Protein AF-0000000069184183 (afdb_homodimer)

pLDDT: mean 81.5, std 16.01, range [33.88, 97.31]

Radius of gyration: 34.58 Å; Cα contacts (8 Å, |Δi|>4): 283; chains: 2; bounding box: 62×153×88 Å

Solvent-accessible surface area (backbone atoms only — not comparable to full-atom values): 20459 Å² total; per-residue (Å²): 124,69,75,64,57,55,56,53,53,59,54,59,62,68,61,54,76,73,73,76,76,65,82,70,74,73,77,69,53,72,67,56,51,50,48,52,48,50,31,50,52,47,27,61,75,49,54,76,40,22,61,55,50,53,51,20,58,73,71,69,47,57,48,19,53,50,51,52,47,52,52,51,50,43,43,53,32,21,53,71,64,41,58,49,65,58,41,43,41,49,66,66,40,48,49,54,38,53,50,46,51,50,24,58,72,66,67,36,60,72,56,41,48,41,50,42,32,34,51,44,52,51,51,54,52,52,63,43,45,61,53,42,54,70,73,37,58,84,52,44,50,55,44,52,36,49,50,51,51,50,52,49,44,22,69,34,88,87,64,39,35,19,49,57,53,37,52,53,48,52,50,52,36,47,74,71,54,52,68,46,68,50,76,74,73,83,117,125,69,73,62,56,54,56,54,53,57,54,58,62,67,60,55,75,73,73,75,76,64,83,70,74,74,78,67,52,72,64,56,50,51,49,52,48,48,30,49,52,46,26,61,74,49,55,74,40,24,62,54,51,52,52,20,58,73,71,70,48,56,48,18,53,49,52,53,47,52,52,51,51,43,42,54,32,23,53,72,64,41,58,50,64,58,42,43,41,50,66,65,40,48,49,54,39,53,52,46,50,50,24,57,73,66,68,36,60,70,55,41,46,41,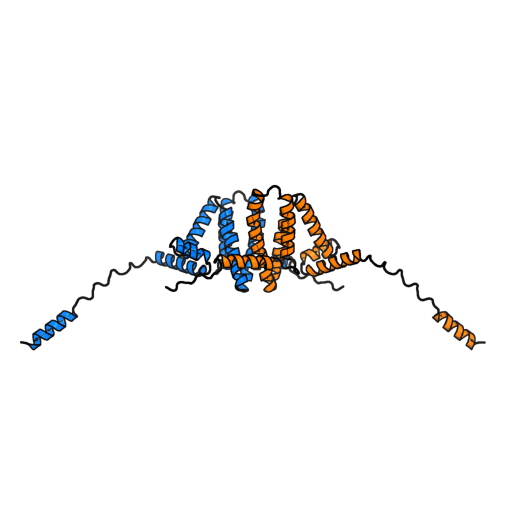50,43,32,33,52,43,52,50,50,53,51,52,63,43,44,61,54,42,54,70,72,37,56,84,52,44,49,57,44,51,37,49,50,50,50,50,52,50,44,20,68,33,88,88,65,39,36,19,48,58,55,39,51,54,49,52,51,52,37,47,74,72,55,54,67,46,68,53,77,74,74,84,118

Foldseek 3Di:
DPPVVVVVVVVVVVPPPDPPPPDDPPPPDPVVVVVVVQLVVQLVQCVPPVVLVVVCVVVVHRSSVVVVVVLVVLLVCLLVPHCLVVSCCVQVPVVLVVVCVVCVVVVPPVLVVLSVLLVVVSVVVVVCVVVCCVPPVPCSSVPSSVVSVVSCQCNRPVNVCSVVVSVVVVVVCVVVVNPPPDPPPPD/DPPVVVVVVVVVVVPPPDPPPPPDPPPPDPVVVVVVVQLVVQLVQCVPPVVLVVVCVVVVHRSSVVVVVVLVVLLVCLLVPHCLVVSCCVQVPDVLVVVCVVCVVVVPPVLVVLSVLLVVVSVVVVVCVVVCCVPPVPCSSVPSSVVSVVSCQCNRPVNVVSVVVSVVVVVVCVVVVNPPPDPPPPD

Sequence (374 aa):
MSEEKVQEIDQSIENKPAPPSGPKRPEKEPQLENLDEIFKRISDDFSDVAPLQHIAQKFNVNPGQLVLGIIFVAFTLTIFGAGNLLVKILIGILYPAYMSVQCVKQKDDAKSKMWLSYWVIYLLMFLLDRVMWFAFHDLLQLYFPIKNMTLIWMYYPKTRGAIIIFDKLVLQLNQLGLLEKPKQKHEMSEEKVQEIDQSIENKPAPPSGPKRPEKEPQLENLDEIFKRISDDFSDVAPLQHIAQKFNVNPGQLVLGIIFVAFTLTIFGAGNLLVKILIGILYPAYMSVQCVKQKDDAKSKMWLSYWVIYLLMFLLDRVMWFAFHDLLQLYFPIKNMTLIWMYYPKTRGAIIIFDKLVLQLNQLGLLEKPKQKHE

Organism: Paramecium tetraurelia (NCBI:txid5888)

Structure (mmCIF, N/CA/C/O backbone):
data_AF-0000000069184183-model_v1
#
loop_
_entity.id
_entity.type
_entity.pdbx_description
1 polymer 'Chromosome undetermined scaffold_79, whole genome shotgun sequence'
#
loop_
_atom_site.group_PDB
_atom_site.id
_atom_site.type_symbol
_atom_site.label_atom_id
_atom_site.label_alt_id
_atom_site.label_comp_id
_atom_site.label_asym_id
_atom_site.label_entity_id
_atom_site.label_seq_id
_atom_site.pdbx_PDB_ins_code
_atom_site.Cartn_x
_atom_site.Cartn_y
_atom_site.Cartn_z
_atom_site.occupancy
_atom_site.B_iso_or_equiv
_atom_site.auth_seq_id
_atom_site.auth_comp_id
_atom_site.auth_asym_id
_atom_site.auth_atom_id
_atom_site.pdbx_PDB_model_num
ATOM 1 N N . MET A 1 1 ? -36.594 -82.312 -35.875 1 42.97 1 MET A N 1
ATOM 2 C CA . MET A 1 1 ? -35.188 -81.875 -36 1 42.97 1 MET A CA 1
ATOM 3 C C . MET A 1 1 ? -35.062 -80.375 -35.969 1 42.97 1 MET A C 1
ATOM 5 O O . MET A 1 1 ? -34 -79.812 -35.625 1 42.97 1 MET A O 1
ATOM 9 N N . SER A 1 2 ? -36.219 -79.688 -36.312 1 49.5 2 SER A N 1
ATOM 10 C CA . SER A 1 2 ? -36.188 -78.25 -36.75 1 49.5 2 SER A CA 1
ATOM 11 C C . SER A 1 2 ? -36.156 -77.312 -35.562 1 49.5 2 SER A C 1
ATOM 13 O O . SER A 1 2 ? -35.438 -76.312 -35.594 1 49.5 2 SER A O 1
ATOM 15 N N . GLU A 1 3 ? -36.969 -77.562 -34.531 1 58.78 3 GLU A N 1
ATOM 16 C CA . GLU A 1 3 ? -37.094 -76.625 -33.438 1 58.78 3 GLU A CA 1
ATOM 17 C C . GLU A 1 3 ? -35.812 -76.562 -32.562 1 58.78 3 GLU A C 1
ATOM 19 O O . GLU A 1 3 ? -35.531 -75.562 -31.922 1 58.78 3 GLU A O 1
ATOM 24 N N . GLU A 1 4 ? -35.031 -77.688 -32.5 1 57.25 4 GLU A N 1
ATOM 25 C CA . GLU A 1 4 ? -33.844 -77.75 -31.641 1 57.25 4 GLU A CA 1
ATOM 26 C C . GLU A 1 4 ? -32.719 -76.875 -32.219 1 57.25 4 GLU A C 1
ATOM 28 O O . GLU A 1 4 ? -31.953 -76.312 -31.453 1 57.25 4 GLU A O 1
ATOM 33 N N . LYS A 1 5 ? -32.594 -76.75 -33.562 1 60 5 LYS A N 1
ATOM 34 C CA . LYS A 1 5 ? -31.516 -76 -34.125 1 60 5 LYS A CA 1
ATOM 35 C C . LYS A 1 5 ? -31.703 -74.5 -33.906 1 60 5 LYS A C 1
ATOM 37 O O . LYS A 1 5 ? -30.719 -73.75 -33.812 1 60 5 LYS A O 1
ATOM 42 N N . VAL A 1 6 ? -32.969 -74.062 -33.812 1 62.66 6 VAL A N 1
ATOM 43 C CA . VAL A 1 6 ? -33.219 -72.625 -33.656 1 62.66 6 VAL A CA 1
ATOM 44 C C . VAL A 1 6 ? -32.812 -72.188 -32.25 1 62.66 6 VAL A C 1
ATOM 46 O O . VAL A 1 6 ? -32.25 -71.125 -32.062 1 62.66 6 VAL A O 1
ATOM 49 N N . GLN A 1 7 ? -33.062 -73.062 -31.219 1 57.69 7 GLN A N 1
ATOM 50 C CA . GLN A 1 7 ? -32.719 -72.688 -29.859 1 57.69 7 GLN A CA 1
ATOM 51 C C . GLN A 1 7 ? -31.203 -72.625 -29.672 1 57.69 7 GLN A C 1
ATOM 53 O O . GLN A 1 7 ? -30.688 -71.812 -28.891 1 57.69 7 GLN A O 1
ATOM 58 N N . GLU A 1 8 ? -30.422 -73.5 -30.422 1 55.78 8 GLU A N 1
ATOM 59 C CA . GLU A 1 8 ? -28.969 -73.5 -30.297 1 55.78 8 GLU A CA 1
ATOM 60 C C . GLU A 1 8 ? -28.359 -72.188 -30.859 1 55.78 8 GLU A C 1
ATOM 62 O O . GLU A 1 8 ? -27.391 -71.688 -30.312 1 55.78 8 GLU A O 1
ATOM 67 N N . ILE A 1 9 ? -28.969 -71.625 -31.938 1 57 9 ILE A N 1
ATOM 68 C CA . ILE A 1 9 ? -28.453 -70.438 -32.531 1 57 9 ILE A CA 1
ATOM 69 C C . ILE A 1 9 ? -28.672 -69.25 -31.562 1 57 9 ILE A C 1
ATOM 71 O O . ILE A 1 9 ? -27.797 -68.438 -31.375 1 57 9 ILE A O 1
ATOM 75 N N . ASP A 1 10 ? -29.891 -69.188 -30.922 1 54.69 10 ASP A N 1
ATOM 76 C CA . ASP A 1 10 ? -30.172 -68.062 -30.016 1 54.69 10 ASP A CA 1
ATOM 77 C C . ASP A 1 10 ? -29.234 -68.125 -28.812 1 54.69 10 ASP A C 1
ATOM 79 O O . ASP A 1 10 ? -28.766 -67.062 -28.359 1 54.69 10 ASP A O 1
ATOM 83 N N . GLN A 1 11 ? -28.859 -69.375 -28.328 1 53.59 11 GLN A N 1
ATOM 84 C CA . GLN A 1 11 ? -27.969 -69.438 -27.172 1 53.59 11 GLN A CA 1
ATOM 85 C C . GLN A 1 11 ? -26.547 -69.062 -27.547 1 53.59 11 GLN A C 1
ATOM 87 O O . GLN A 1 11 ? -25.781 -68.562 -26.719 1 53.59 11 GLN A O 1
ATOM 92 N N . SER A 1 12 ? -26.062 -69.375 -28.781 1 52.53 12 SER A N 1
ATOM 93 C CA . SER A 1 12 ? -24.703 -69 -29.172 1 52.53 12 SER A CA 1
ATOM 94 C C . SER A 1 12 ? -24.516 -67.5 -29.266 1 52.53 12 SER A C 1
ATOM 96 O O . SER A 1 12 ? -23.406 -67 -29.109 1 52.53 12 SER A O 1
ATOM 98 N N . ILE A 1 13 ? -25.641 -66.75 -29.688 1 52.84 13 ILE A N 1
ATOM 99 C CA . ILE A 1 13 ? -25.531 -65.312 -29.781 1 52.84 13 ILE A CA 1
ATOM 100 C C . ILE A 1 13 ? -25.406 -64.688 -28.391 1 52.84 13 ILE A C 1
ATOM 102 O O . ILE A 1 13 ? -24.766 -63.688 -28.219 1 52.84 13 ILE A O 1
ATOM 106 N N . GLU A 1 14 ? -26.094 -65.312 -27.453 1 49.69 14 GLU A N 1
ATOM 107 C CA . GLU A 1 14 ? -26.094 -64.688 -26.125 1 49.69 14 GLU A CA 1
ATOM 108 C C . GLU A 1 14 ? -24.734 -64.812 -25.469 1 49.69 14 GLU A C 1
ATOM 110 O O . GLU A 1 14 ? -24.406 -64.062 -24.562 1 49.69 14 GLU A O 1
ATOM 115 N N . ASN A 1 15 ? -24.016 -65.938 -25.812 1 47.03 15 ASN A N 1
ATOM 116 C CA . ASN A 1 15 ? -22.734 -66 -25.094 1 47.03 15 ASN A CA 1
ATOM 117 C C . ASN A 1 15 ? -21.656 -65.188 -25.781 1 47.03 15 ASN A C 1
ATOM 119 O O . ASN A 1 15 ? -20.688 -65.75 -26.312 1 47.03 15 ASN A O 1
ATOM 123 N N . LYS A 1 16 ? -21.953 -64.25 -26.625 1 49.22 16 LYS A N 1
ATOM 124 C CA . LYS A 1 16 ? -20.812 -63.406 -27.016 1 49.22 16 LYS A CA 1
ATOM 125 C C . LYS A 1 16 ? -20.062 -62.875 -25.797 1 49.22 16 LYS A C 1
ATOM 127 O O . LYS A 1 16 ? -20.656 -62.344 -24.875 1 49.22 16 LYS A O 1
ATOM 132 N N . PRO A 1 17 ? -18.812 -63.438 -25.547 1 47.19 17 PRO A N 1
ATOM 133 C CA . PRO A 1 17 ? -18.062 -62.906 -24.406 1 47.19 17 PRO A CA 1
ATOM 134 C C . PRO A 1 17 ? -18.062 -61.375 -24.375 1 47.19 17 PRO A C 1
ATOM 136 O O . PRO A 1 17 ? -18.172 -60.719 -25.422 1 47.19 17 PRO A O 1
ATOM 139 N N . ALA A 1 18 ? -18.578 -60.719 -23.266 1 51.69 18 ALA A N 1
ATOM 140 C CA . ALA A 1 18 ? -18.516 -59.281 -23.031 1 51.69 18 ALA A CA 1
ATOM 141 C C . ALA A 1 18 ? -17.172 -58.688 -23.5 1 51.69 18 ALA A C 1
ATOM 143 O O . ALA A 1 18 ? -16.156 -59.375 -23.469 1 51.69 18 ALA A O 1
ATOM 144 N N . PRO A 1 19 ? -17.125 -57.812 -24.547 1 48.91 19 PRO A N 1
ATOM 145 C CA . PRO A 1 19 ? -15.836 -57.219 -24.922 1 48.91 19 PRO A CA 1
ATOM 146 C C . PRO A 1 19 ? -14.906 -57.031 -23.734 1 48.91 19 PRO A C 1
ATOM 148 O O . PRO A 1 19 ? -15.367 -56.875 -22.594 1 48.91 19 PRO A O 1
ATOM 151 N N . PRO A 1 20 ? -13.648 -57.594 -23.766 1 43.47 20 PRO A N 1
ATOM 152 C CA . PRO A 1 20 ? -12.734 -57.344 -22.656 1 43.47 20 PRO A CA 1
ATOM 153 C C . PRO A 1 20 ? -12.836 -55.906 -22.094 1 43.47 20 PRO A C 1
ATOM 155 O O . PRO A 1 20 ? -13.188 -55 -22.828 1 43.47 20 PRO A O 1
ATOM 158 N N . SER A 1 21 ? -13.328 -55.75 -20.875 1 48.62 21 SER A N 1
ATOM 159 C CA . SER A 1 21 ? -13.289 -54.469 -20.188 1 48.62 21 SER A CA 1
ATOM 160 C C . SER A 1 21 ? -12.039 -53.688 -20.578 1 48.62 21 SER A C 1
ATOM 162 O O . SER A 1 21 ? -10.938 -54.219 -20.609 1 48.62 21 SER A O 1
ATOM 164 N N . GLY A 1 22 ? -12.047 -52.812 -21.578 1 46.69 22 GLY A N 1
ATOM 165 C CA . GLY A 1 22 ? -10.938 -51.938 -21.922 1 46.69 22 GLY A CA 1
ATOM 166 C C . GLY A 1 22 ? -9.961 -51.719 -20.781 1 46.69 22 GLY A C 1
ATOM 167 O O . GLY A 1 22 ? -10.234 -52.125 -19.641 1 46.69 22 GLY A O 1
ATOM 168 N N . PRO A 1 23 ? -8.664 -51.719 -21.047 1 47.91 23 PRO A N 1
ATOM 169 C CA . PRO A 1 23 ? -7.66 -51.562 -19.984 1 47.91 23 PRO A CA 1
ATOM 170 C C . PRO A 1 23 ? -8.117 -50.594 -18.875 1 47.91 23 PRO A C 1
ATOM 172 O O . PRO A 1 23 ? -8.664 -49.531 -19.172 1 47.91 23 PRO A O 1
ATOM 175 N N . LYS A 1 24 ? -8.477 -51 -17.719 1 48.47 24 LYS A N 1
ATOM 176 C CA . LYS A 1 24 ? -8.758 -50.188 -16.547 1 48.47 24 LYS A CA 1
ATOM 177 C C . LYS A 1 24 ? -7.801 -49 -16.453 1 48.47 24 LYS A C 1
ATOM 179 O O . LYS A 1 24 ? -6.602 -49.125 -16.703 1 48.47 24 LYS A O 1
ATOM 184 N N . ARG A 1 25 ? -8.234 -47.719 -16.703 1 53.22 25 ARG A N 1
ATOM 185 C CA . ARG A 1 25 ? -7.398 -46.562 -16.422 1 53.22 25 ARG A CA 1
ATOM 186 C C . ARG A 1 25 ? -6.434 -46.844 -15.273 1 53.22 25 ARG A C 1
ATOM 188 O O . ARG A 1 25 ? -6.824 -47.406 -14.25 1 53.22 25 ARG A O 1
ATOM 195 N N . PRO A 1 26 ? -5.148 -47.062 -15.523 1 50.31 26 PRO A N 1
ATOM 196 C CA . PRO A 1 26 ? -4.254 -47.312 -14.391 1 50.31 26 PRO A CA 1
ATOM 197 C C . PRO A 1 26 ? -4.648 -46.531 -13.133 1 50.31 26 PRO A C 1
ATOM 199 O O . PRO A 1 26 ? -5.043 -45.375 -13.219 1 50.31 26 PRO A O 1
ATOM 202 N N . GLU A 1 27 ? -5 -47.156 -12.094 1 53.44 27 GLU A N 1
ATOM 203 C CA . GLU A 1 27 ? -5.242 -46.594 -10.766 1 53.44 27 GLU A CA 1
ATOM 204 C C . GLU A 1 27 ? -4.191 -45.531 -10.406 1 53.44 27 GLU A C 1
ATOM 206 O O . GLU A 1 27 ? -2.996 -45.844 -10.359 1 53.44 27 GLU A O 1
ATOM 211 N N . LYS A 1 28 ? -4.379 -44.281 -10.898 1 60.09 28 LYS A N 1
ATOM 212 C CA . LYS A 1 28 ? -3.404 -43.25 -10.531 1 60.09 28 LYS A CA 1
ATOM 213 C C . LYS A 1 28 ? -2.883 -43.469 -9.117 1 60.09 28 LYS A C 1
ATOM 215 O O . LYS A 1 28 ? -3.658 -43.781 -8.203 1 60.09 28 LYS A O 1
ATOM 220 N N . GLU A 1 29 ? -1.683 -43.625 -8.938 1 65.56 29 GLU A N 1
ATOM 221 C CA . GLU A 1 29 ? -1.058 -43.75 -7.625 1 65.56 29 GLU A CA 1
ATOM 222 C C . GLU A 1 29 ? -1.597 -42.688 -6.66 1 65.56 29 GLU A C 1
ATOM 224 O O . GLU A 1 29 ? -1.969 -41.594 -7.078 1 65.56 29 GLU A O 1
ATOM 229 N N . PRO A 1 30 ? -1.94 -43.031 -5.488 1 64.69 30 PRO A N 1
ATOM 230 C CA . PRO A 1 30 ? -2.506 -42.125 -4.477 1 64.69 30 PRO A CA 1
ATOM 231 C C . PRO A 1 30 ? -1.786 -40.781 -4.414 1 64.69 30 PRO A C 1
ATOM 233 O O . PRO A 1 30 ? -2.42 -39.75 -4.172 1 64.69 30 PRO A O 1
ATOM 236 N N . GLN A 1 31 ? -0.489 -40.781 -4.648 1 63.91 31 GLN A N 1
ATOM 237 C CA . GLN A 1 31 ? 0.273 -39.531 -4.609 1 63.91 31 GLN A CA 1
ATOM 238 C C . GLN A 1 31 ? -0.141 -38.594 -5.742 1 63.91 31 GLN A C 1
ATOM 240 O O . GLN A 1 31 ? -0.278 -37.375 -5.539 1 63.91 31 GLN A O 1
ATOM 245 N N . LEU A 1 32 ? -0.246 -39.094 -6.922 1 67 32 LEU A N 1
ATOM 246 C CA . LEU A 1 32 ? -0.625 -38.312 -8.094 1 67 32 LEU A CA 1
ATOM 247 C C . LEU A 1 32 ? -2.031 -37.75 -7.938 1 67 32 LEU A C 1
ATOM 249 O O . LEU A 1 32 ? -2.299 -36.625 -8.352 1 67 32 LEU A O 1
ATOM 253 N N . GLU A 1 33 ? -2.783 -38.562 -7.305 1 71.31 33 GLU A N 1
ATOM 254 C CA . GLU A 1 33 ? -4.148 -38.125 -7.043 1 71.31 33 GLU A CA 1
ATOM 255 C C . GLU A 1 33 ? -4.172 -36.938 -6.094 1 71.31 33 GLU A C 1
ATOM 257 O O . GLU A 1 33 ? -4.953 -36 -6.285 1 71.31 33 GLU A O 1
ATOM 262 N N . ASN A 1 34 ? -3.221 -37.031 -5.195 1 78.56 34 ASN A N 1
ATOM 263 C CA . ASN A 1 34 ? -3.129 -35.938 -4.254 1 78.56 34 ASN A CA 1
ATOM 264 C C . ASN A 1 34 ? -2.635 -34.656 -4.938 1 78.56 34 ASN A C 1
ATOM 266 O O . ASN A 1 34 ? -3.131 -33.562 -4.656 1 78.56 34 ASN A O 1
ATOM 270 N N . LEU A 1 35 ? -1.752 -34.875 -5.945 1 83 35 LEU A N 1
ATOM 271 C CA . LEU A 1 35 ? -1.223 -33.719 -6.66 1 83 35 LEU A CA 1
ATOM 272 C C . LEU A 1 35 ? -2.299 -33.062 -7.527 1 83 35 LEU A C 1
ATOM 274 O O . LEU A 1 35 ? -2.402 -31.844 -7.59 1 83 35 LEU A O 1
ATOM 278 N N . ASP A 1 36 ? -3.02 -33.875 -8.172 1 85.88 36 ASP A N 1
ATOM 279 C CA . ASP A 1 36 ? -4.094 -33.375 -9.023 1 85.88 36 ASP A CA 1
ATOM 280 C C . ASP A 1 36 ? -5.141 -32.625 -8.203 1 85.88 36 ASP A C 1
ATOM 282 O O . ASP A 1 36 ? -5.691 -31.609 -8.664 1 85.88 36 ASP A O 1
ATOM 286 N N . GLU A 1 37 ? -5.34 -33.188 -7.078 1 88.75 37 GLU A N 1
ATOM 287 C CA . GLU A 1 37 ? -6.293 -32.531 -6.195 1 88.75 37 GLU A CA 1
ATOM 288 C C . GLU A 1 37 ? -5.777 -31.156 -5.754 1 88.75 37 GLU A C 1
ATOM 290 O O . GLU A 1 37 ? -6.547 -30.188 -5.676 1 88.75 37 GLU A O 1
ATOM 295 N N . ILE A 1 38 ? -4.508 -31.156 -5.496 1 87.5 38 ILE A N 1
ATOM 296 C CA . ILE A 1 38 ? -3.885 -29.906 -5.098 1 87.5 38 ILE A CA 1
ATOM 297 C C . ILE A 1 38 ? -3.979 -28.891 -6.242 1 87.5 38 ILE A C 1
ATOM 299 O O . ILE A 1 38 ? -4.367 -27.75 -6.031 1 87.5 38 ILE A O 1
ATOM 303 N N . PHE A 1 39 ? -3.742 -29.312 -7.441 1 89.81 39 PHE A N 1
ATOM 304 C CA . PHE A 1 39 ? -3.805 -28.438 -8.602 1 89.81 39 PHE A CA 1
ATOM 305 C C . PHE A 1 39 ? -5.223 -27.922 -8.82 1 89.81 39 PHE A C 1
ATOM 307 O O . PHE A 1 39 ? -5.418 -26.75 -9.148 1 89.81 39 PHE A O 1
ATOM 314 N N . LYS A 1 40 ? -6.102 -28.781 -8.594 1 89.31 40 LYS A N 1
ATOM 315 C CA . LYS A 1 40 ? -7.5 -28.406 -8.773 1 89.31 40 LYS A CA 1
ATOM 316 C C . LYS A 1 40 ? -7.926 -27.375 -7.727 1 89.31 40 LYS A C 1
ATOM 318 O O . LYS A 1 40 ? -8.602 -26.406 -8.047 1 89.31 40 LYS A O 1
ATOM 323 N N . ARG A 1 41 ? -7.527 -27.641 -6.555 1 88.25 41 ARG A N 1
ATOM 324 C CA . ARG A 1 41 ? -7.879 -26.719 -5.477 1 88.25 41 ARG A CA 1
ATOM 325 C C . ARG A 1 41 ?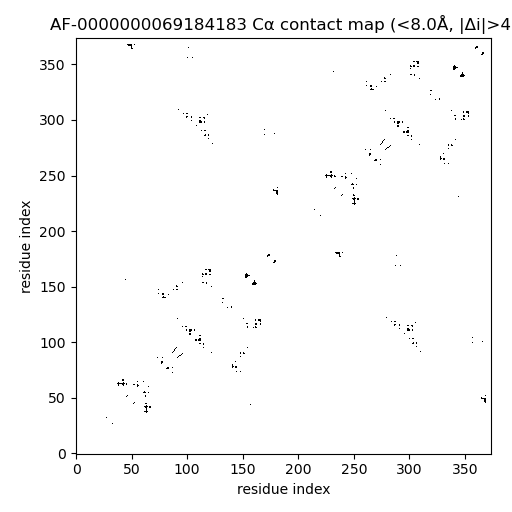 -7.301 -25.344 -5.727 1 88.25 41 ARG A C 1
ATOM 327 O O . ARG A 1 41 ? -7.992 -24.328 -5.57 1 88.25 41 ARG A O 1
ATOM 334 N N . ILE A 1 42 ? -6.102 -25.328 -6.113 1 88.62 42 ILE A N 1
ATOM 335 C CA . ILE A 1 42 ? -5.422 -24.062 -6.371 1 88.62 42 ILE A CA 1
ATOM 336 C C . ILE A 1 42 ? -6.059 -23.375 -7.574 1 88.62 42 ILE A C 1
ATOM 338 O O . ILE A 1 42 ? -6.262 -22.156 -7.562 1 88.62 42 ILE A O 1
ATOM 342 N N . SER A 1 43 ? -6.363 -24.141 -8.57 1 88.94 43 SER A N 1
ATOM 343 C CA . SER A 1 43 ? -7.02 -23.609 -9.758 1 88.94 43 SER A CA 1
ATOM 344 C C . SER A 1 43 ? -8.352 -22.953 -9.398 1 88.94 43 SER A C 1
ATOM 346 O O . SER A 1 43 ? -8.664 -21.859 -9.891 1 88.94 43 SER A O 1
ATOM 348 N N . ASP A 1 44 ? -9.055 -23.531 -8.523 1 88 44 ASP A N 1
ATOM 349 C CA . ASP A 1 44 ? -10.352 -23 -8.102 1 88 44 ASP A CA 1
ATOM 350 C C . ASP A 1 44 ? -10.18 -21.703 -7.316 1 88 44 ASP A C 1
ATOM 352 O O . ASP A 1 44 ? -10.984 -20.781 -7.453 1 88 44 ASP A O 1
ATOM 356 N N . ASP A 1 45 ? -9.164 -21.672 -6.535 1 85.94 45 ASP A N 1
ATOM 357 C CA . ASP A 1 45 ? -8.914 -20.5 -5.703 1 85.94 45 ASP A CA 1
ATOM 358 C C . ASP A 1 45 ? -8.547 -19.281 -6.559 1 85.94 45 ASP A C 1
ATOM 360 O O . ASP A 1 45 ? -8.82 -18.141 -6.18 1 85.94 45 ASP A O 1
ATOM 364 N N . PHE A 1 46 ? -8.008 -19.531 -7.707 1 86.75 46 PHE A N 1
ATOM 365 C CA . PHE A 1 46 ? -7.535 -18.438 -8.555 1 86.75 46 PHE A CA 1
ATOM 366 C C . PHE A 1 46 ? -8.375 -18.344 -9.82 1 86.75 46 PHE A C 1
ATOM 368 O O . PHE A 1 46 ? -7.93 -17.766 -10.82 1 86.75 46 PHE A O 1
ATOM 375 N N . SER A 1 47 ? -9.578 -18.859 -9.766 1 83.88 47 SER A N 1
ATOM 376 C CA . SER A 1 47 ? -10.445 -18.906 -10.938 1 83.88 47 SER A CA 1
ATOM 377 C C . SER A 1 47 ? -10.891 -17.5 -11.352 1 83.88 47 SER A C 1
ATOM 379 O O . SER A 1 47 ? -11.195 -17.266 -12.523 1 83.88 47 SER A O 1
ATOM 381 N N . ASP A 1 48 ? -10.758 -16.531 -10.43 1 82.5 48 ASP A N 1
ATOM 382 C CA . ASP A 1 48 ? -11.273 -15.203 -10.711 1 82.5 48 ASP A CA 1
ATOM 383 C C . ASP A 1 48 ? -10.18 -14.289 -11.266 1 82.5 48 ASP A C 1
ATOM 385 O O . ASP A 1 48 ? -10.43 -13.117 -11.547 1 82.5 48 ASP A O 1
ATOM 389 N N . VAL A 1 49 ? -9.055 -14.836 -11.492 1 89.06 49 VAL A N 1
ATOM 390 C CA . VAL A 1 49 ? -7.941 -14.047 -12.016 1 89.06 49 VAL A CA 1
ATOM 391 C C . VAL A 1 49 ? -7.863 -14.219 -13.531 1 89.06 49 VAL A C 1
ATOM 393 O O . VAL A 1 49 ? -7.223 -15.148 -14.031 1 89.06 49 VAL A O 1
ATOM 396 N N . ALA A 1 50 ? -8.398 -13.281 -14.289 1 89 50 ALA A N 1
ATOM 397 C CA . ALA A 1 50 ? -8.547 -13.367 -15.742 1 89 50 ALA A CA 1
ATOM 398 C C . ALA A 1 50 ? -7.191 -13.453 -16.438 1 89 50 ALA A C 1
ATOM 400 O O . ALA A 1 50 ? -6.969 -14.32 -17.281 1 89 50 ALA A O 1
ATOM 401 N N . PRO A 1 51 ? -6.27 -12.539 -16.047 1 89.94 51 PRO A N 1
ATOM 402 C CA . PRO A 1 51 ? -4.98 -12.625 -16.719 1 89.94 51 PRO A CA 1
ATOM 403 C C . PRO A 1 51 ? -4.289 -13.969 -16.516 1 89.94 51 PRO A C 1
ATOM 405 O O . PRO A 1 51 ? -3.607 -14.461 -17.422 1 89.94 51 PRO A O 1
ATOM 408 N N . LEU A 1 52 ? -4.457 -14.555 -15.438 1 90.5 52 LEU A N 1
ATOM 409 C CA . LEU A 1 52 ? -3.873 -15.859 -15.148 1 90.5 52 LEU A CA 1
ATOM 410 C C . LEU A 1 52 ? -4.492 -16.938 -16.031 1 90.5 52 LEU A C 1
ATOM 412 O O . LEU A 1 52 ? -3.785 -17.812 -16.531 1 90.5 52 LEU A O 1
ATOM 416 N N . GLN A 1 53 ? -5.793 -16.812 -16.203 1 90 53 GLN A N 1
ATOM 417 C CA . GLN A 1 53 ? -6.496 -17.781 -17.047 1 90 53 GLN A CA 1
ATOM 418 C C . GLN A 1 53 ? -6.066 -17.656 -18.5 1 90 53 GLN A C 1
ATOM 420 O O . GLN A 1 53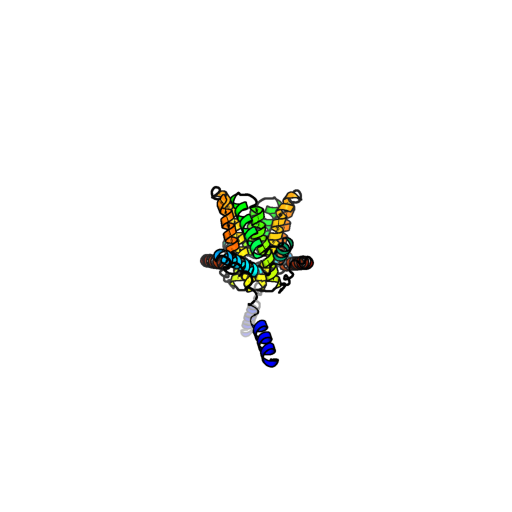 ? -5.883 -18.672 -19.188 1 90 53 GLN A O 1
ATOM 425 N N . HIS A 1 54 ? -5.832 -16.453 -18.891 1 89.75 54 HIS A N 1
ATOM 426 C CA . HIS A 1 54 ? -5.41 -16.203 -20.266 1 89.75 54 HIS A CA 1
ATOM 427 C C . HIS A 1 54 ? -4.016 -16.766 -20.516 1 89.75 54 HIS A C 1
ATOM 429 O O . HIS A 1 54 ? -3.777 -17.406 -21.547 1 89.75 54 HIS A O 1
ATOM 435 N N . ILE A 1 55 ? -3.152 -16.594 -19.609 1 91.56 55 ILE A N 1
ATOM 436 C CA . ILE A 1 55 ? -1.785 -17.094 -19.75 1 91.56 55 ILE A CA 1
ATOM 437 C C . ILE A 1 55 ? -1.779 -18.625 -19.719 1 91.56 55 ILE A C 1
ATOM 439 O O . ILE A 1 55 ? -1.085 -19.25 -20.516 1 91.56 55 ILE A O 1
ATOM 443 N N . ALA A 1 56 ? -2.564 -19.156 -18.797 1 92.56 56 ALA A N 1
ATOM 444 C CA . ALA A 1 56 ? -2.658 -20.609 -18.703 1 92.56 56 ALA A CA 1
ATOM 445 C C . ALA A 1 56 ? -3.174 -21.219 -20 1 92.56 56 ALA A C 1
ATOM 447 O O . ALA A 1 56 ? -2.68 -22.266 -20.438 1 92.56 56 ALA A O 1
ATOM 448 N N . GLN A 1 57 ? -4.113 -20.578 -20.578 1 89.62 57 GLN A N 1
ATOM 449 C CA . GLN A 1 57 ? -4.68 -21.031 -21.844 1 89.62 57 GLN A CA 1
ATOM 450 C C . GLN A 1 57 ? -3.66 -20.938 -22.969 1 89.62 57 GLN A C 1
ATOM 452 O O . GLN A 1 57 ? -3.574 -21.844 -23.812 1 89.62 57 GLN A O 1
ATOM 457 N N . LYS A 1 58 ? -2.953 -19.922 -22.969 1 91.38 58 LYS A N 1
ATOM 458 C CA . LYS A 1 58 ? -1.948 -19.719 -24.016 1 91.38 58 LYS A CA 1
ATOM 459 C C . LYS A 1 58 ? -0.871 -20.797 -23.953 1 91.38 58 LYS A C 1
ATOM 461 O O . LYS A 1 58 ? -0.408 -21.281 -24.984 1 91.38 58 LYS A O 1
ATOM 466 N N . PHE A 1 59 ? -0.456 -21.188 -22.766 1 92.31 59 PHE A N 1
ATOM 467 C CA . PHE A 1 59 ? 0.593 -22.188 -22.578 1 92.31 59 PHE A CA 1
ATOM 468 C C . PHE A 1 59 ? -0.001 -23.578 -22.484 1 92.31 59 PHE A C 1
ATOM 470 O O . PHE A 1 59 ? 0.733 -24.562 -22.375 1 92.31 59 PHE A O 1
ATOM 477 N N . ASN A 1 60 ? -1.258 -23.688 -22.5 1 92.06 60 ASN A N 1
ATOM 478 C CA . ASN A 1 60 ? -2.008 -24.938 -22.438 1 92.06 60 ASN A CA 1
ATOM 479 C C . ASN A 1 60 ? -1.702 -25.703 -21.172 1 92.06 60 ASN A C 1
ATOM 481 O O . ASN A 1 60 ? -1.399 -26.906 -21.219 1 92.06 60 ASN A O 1
ATOM 485 N N . VAL A 1 61 ? -1.719 -25.094 -20.078 1 92.25 61 VAL A N 1
ATOM 486 C CA . VAL A 1 61 ? -1.501 -25.703 -18.781 1 92.25 61 VAL A CA 1
ATOM 487 C C . VAL A 1 61 ? -2.648 -25.344 -17.844 1 92.25 61 VAL A C 1
ATOM 489 O O . VAL A 1 61 ? -3.377 -24.375 -18.078 1 92.25 61 VAL A O 1
ATOM 492 N N . ASN A 1 62 ? -2.809 -26.234 -16.797 1 91.94 62 ASN A N 1
ATOM 493 C CA . ASN A 1 62 ? -3.795 -25.922 -15.773 1 91.94 62 ASN A CA 1
ATOM 494 C C . ASN A 1 62 ? -3.379 -24.719 -14.938 1 91.94 62 ASN A C 1
ATOM 496 O O . ASN A 1 62 ? -2.207 -24.578 -14.578 1 91.94 62 ASN A O 1
ATOM 500 N N . PRO A 1 63 ? -4.344 -23.859 -14.664 1 91.62 63 PRO A N 1
ATOM 501 C CA . PRO A 1 63 ? -4.023 -22.672 -13.867 1 91.62 63 PRO A CA 1
ATOM 502 C C . PRO A 1 63 ? -3.359 -23.016 -12.539 1 91.62 63 PRO A C 1
ATOM 504 O O . PRO A 1 63 ? -2.479 -22.281 -12.07 1 91.62 63 PRO A O 1
ATOM 507 N N . GLY A 1 64 ? -3.832 -24.031 -11.93 1 93.06 64 GLY A N 1
ATOM 508 C CA . GLY A 1 64 ? -3.207 -24.453 -10.688 1 93.06 64 GLY A CA 1
ATOM 509 C C . GLY A 1 64 ? -1.735 -24.781 -10.844 1 93.06 64 GLY A C 1
ATOM 510 O O . GLY A 1 64 ? -0.92 -24.422 -9.992 1 93.06 64 GLY A O 1
ATOM 511 N N . GLN A 1 65 ? -1.401 -25.5 -11.891 1 92.81 65 GLN A N 1
ATOM 512 C CA . GLN A 1 65 ? -0.01 -25.828 -12.188 1 92.81 65 GLN A CA 1
ATOM 513 C C . GLN A 1 65 ? 0.805 -24.562 -12.453 1 92.81 65 GLN A C 1
ATOM 515 O O . GLN A 1 65 ? 1.956 -24.453 -12.031 1 92.81 65 GLN A O 1
ATOM 520 N N . LEU A 1 66 ? 0.194 -23.703 -13.156 1 93.38 66 LEU A N 1
ATOM 521 C CA . LEU A 1 66 ? 0.876 -22.453 -13.492 1 93.38 66 LEU A CA 1
ATOM 522 C C . LEU A 1 66 ? 1.205 -21.656 -12.234 1 93.38 66 LEU A C 1
ATOM 524 O O . LEU A 1 66 ? 2.328 -21.188 -12.07 1 93.38 66 LEU A O 1
ATOM 528 N N . VAL A 1 67 ? 0.272 -21.531 -11.391 1 93.06 67 VAL A N 1
ATOM 529 C CA . VAL A 1 67 ? 0.453 -20.797 -10.148 1 93.06 67 VAL A CA 1
ATOM 530 C C . VAL A 1 67 ? 1.574 -21.438 -9.328 1 93.06 67 VAL A C 1
ATOM 532 O O . VAL A 1 67 ? 2.471 -20.734 -8.852 1 93.06 67 VAL A O 1
ATOM 535 N N . LEU A 1 68 ? 1.528 -22.672 -9.172 1 92.75 68 LEU A N 1
ATOM 536 C CA . LEU A 1 68 ? 2.541 -23.375 -8.391 1 92.75 68 LEU A CA 1
ATOM 537 C C . LEU A 1 68 ? 3.914 -23.25 -9.047 1 92.75 68 LEU A C 1
ATOM 539 O O . LEU A 1 68 ? 4.926 -23.109 -8.352 1 92.75 68 LEU A O 1
ATOM 543 N N . GLY A 1 69 ? 3.904 -23.344 -10.305 1 92.5 69 GLY A N 1
ATOM 544 C CA . GLY A 1 69 ? 5.148 -23.125 -11.023 1 92.5 69 GLY A CA 1
ATOM 545 C C . GLY A 1 69 ? 5.734 -21.75 -10.797 1 92.5 69 GLY A C 1
ATOM 546 O O . GLY A 1 69 ? 6.934 -21.609 -10.555 1 92.5 69 GLY A O 1
ATOM 547 N N . ILE A 1 70 ? 4.934 -20.734 -10.914 1 92.81 70 ILE A N 1
ATOM 548 C CA . ILE A 1 70 ? 5.359 -19.359 -10.703 1 92.81 70 ILE A CA 1
ATOM 549 C C . ILE A 1 70 ? 5.918 -19.219 -9.289 1 92.81 70 ILE A C 1
ATOM 551 O O . ILE A 1 70 ? 6.969 -18.594 -9.094 1 92.81 70 ILE A O 1
ATOM 555 N N . ILE A 1 71 ? 5.246 -19.781 -8.312 1 93 71 ILE A N 1
ATOM 556 C CA . ILE A 1 71 ? 5.676 -19.703 -6.918 1 93 71 ILE A CA 1
ATOM 557 C C . ILE A 1 71 ? 7.035 -20.391 -6.766 1 93 71 ILE A C 1
ATOM 559 O O . ILE A 1 71 ? 7.934 -19.859 -6.109 1 93 71 ILE A O 1
ATOM 563 N N . PHE A 1 72 ? 7.117 -21.5 -7.383 1 93.31 72 PHE A N 1
ATOM 564 C CA . PHE A 1 72 ? 8.367 -22.25 -7.305 1 93.31 72 PHE A CA 1
ATOM 565 C C . PHE A 1 72 ? 9.516 -21.453 -7.91 1 93.31 72 PHE A C 1
ATOM 567 O O . PHE A 1 72 ? 10.594 -21.359 -7.316 1 93.31 72 PHE A O 1
ATOM 574 N N . VAL A 1 73 ? 9.32 -20.953 -9.031 1 93.56 73 VAL A N 1
ATOM 575 C CA . VAL A 1 73 ? 10.336 -20.156 -9.719 1 93.56 73 VAL A CA 1
ATOM 576 C C . VAL A 1 73 ? 10.68 -18.938 -8.875 1 93.56 73 VAL A C 1
ATOM 578 O O . VAL A 1 73 ? 11.852 -18.578 -8.727 1 93.56 73 VAL A O 1
ATOM 581 N N . ALA A 1 74 ? 9.672 -18.312 -8.359 1 92.94 74 ALA A N 1
ATOM 582 C CA . ALA A 1 74 ? 9.875 -17.141 -7.527 1 92.94 74 ALA A CA 1
ATOM 583 C C . ALA A 1 74 ? 10.75 -17.453 -6.32 1 92.94 74 ALA A C 1
ATOM 585 O O . ALA A 1 74 ? 11.688 -16.719 -6.016 1 92.94 74 ALA A O 1
ATOM 586 N N . PHE A 1 75 ? 10.492 -18.531 -5.684 1 91.69 75 PHE A N 1
ATOM 587 C CA . PHE A 1 75 ? 11.266 -18.938 -4.512 1 91.69 75 PHE A CA 1
ATOM 588 C C . PHE A 1 75 ? 12.711 -19.234 -4.895 1 91.69 75 PHE A C 1
ATOM 590 O O . PHE A 1 75 ? 13.633 -18.797 -4.203 1 91.69 75 PHE A O 1
ATOM 597 N N . THR A 1 76 ? 12.859 -19.891 -5.953 1 92.06 76 THR A N 1
ATOM 598 C CA . THR A 1 76 ? 14.195 -20.234 -6.41 1 92.06 76 THR A CA 1
ATOM 599 C C . THR A 1 76 ? 14.992 -18.984 -6.762 1 92.06 76 THR A C 1
ATOM 601 O O . THR A 1 76 ? 16.156 -18.844 -6.363 1 92.06 76 THR A O 1
ATOM 604 N N . LEU A 1 77 ? 14.398 -18.125 -7.465 1 91.69 77 LEU A N 1
ATOM 605 C CA . LEU A 1 77 ? 15.055 -16.891 -7.867 1 91.69 77 LEU A CA 1
ATOM 606 C C . LEU A 1 77 ? 15.492 -16.078 -6.648 1 91.69 77 LEU A C 1
ATOM 608 O O . LEU A 1 77 ? 16.594 -15.539 -6.621 1 91.69 77 LEU A O 1
ATOM 612 N N . THR A 1 78 ? 14.664 -16 -5.664 1 89 78 THR A N 1
ATOM 613 C CA . THR A 1 78 ? 14.945 -15.172 -4.5 1 89 78 THR A CA 1
ATOM 614 C C . THR A 1 78 ? 16.016 -15.82 -3.623 1 89 78 THR A C 1
ATOM 616 O O . THR A 1 78 ? 16.812 -15.125 -2.988 1 89 78 THR A O 1
ATOM 619 N N . ILE A 1 79 ? 16.062 -17.156 -3.578 1 87.06 79 ILE A N 1
ATOM 620 C CA . ILE A 1 79 ? 17.078 -17.875 -2.811 1 87.06 79 ILE A CA 1
ATOM 621 C C . ILE A 1 79 ? 18.469 -17.562 -3.375 1 87.06 79 ILE A C 1
ATOM 623 O O . ILE A 1 79 ? 19.422 -17.375 -2.623 1 87.06 79 ILE A O 1
ATOM 627 N N . PHE A 1 80 ? 18.516 -17.422 -4.633 1 86.75 80 PHE A N 1
ATOM 628 C CA . PHE A 1 80 ? 19.797 -17.156 -5.285 1 86.75 80 PHE A CA 1
ATOM 629 C C . PHE A 1 80 ? 20.047 -15.656 -5.371 1 86.75 80 PHE A C 1
ATOM 631 O O . PHE A 1 80 ? 21.094 -15.234 -5.867 1 86.75 80 PHE A O 1
ATOM 638 N N . GLY A 1 81 ? 19.172 -14.93 -4.895 1 78.88 81 GLY A N 1
ATOM 639 C CA . GLY A 1 81 ? 19.344 -13.484 -4.859 1 78.88 81 GLY A CA 1
ATOM 640 C C . GLY A 1 81 ? 19.109 -12.828 -6.203 1 78.88 81 GLY A C 1
ATOM 641 O O . GLY A 1 81 ? 19.375 -11.633 -6.371 1 78.88 81 GLY A O 1
ATOM 642 N N . ALA A 1 82 ? 18.609 -13.695 -7.102 1 83.12 82 ALA A N 1
ATOM 643 C CA . ALA A 1 82 ? 18.312 -13.164 -8.43 1 83.12 82 ALA A CA 1
ATOM 644 C C . ALA A 1 82 ? 16.828 -12.836 -8.57 1 83.12 82 ALA A C 1
ATOM 646 O O . ALA A 1 82 ? 15.977 -13.484 -7.961 1 83.12 82 ALA A O 1
ATOM 647 N N . GLY A 1 83 ? 16.484 -11.648 -9 1 87 83 GLY A N 1
ATOM 648 C CA . GLY A 1 83 ? 15.109 -11.359 -9.367 1 87 83 GLY A CA 1
ATOM 649 C C . GLY A 1 83 ? 14.266 -10.906 -8.203 1 87 83 GLY A C 1
ATOM 650 O O . GLY A 1 83 ? 13.039 -11.07 -8.211 1 87 83 GLY A O 1
ATOM 651 N N . ASN A 1 84 ? 14.82 -10.57 -7.039 1 84.5 84 ASN A N 1
ATOM 652 C CA . ASN A 1 84 ? 14.078 -10.156 -5.852 1 84.5 84 ASN A CA 1
ATOM 653 C C . ASN A 1 84 ? 13.07 -9.055 -6.168 1 84.5 84 ASN A C 1
ATOM 655 O O . ASN A 1 84 ? 11.93 -9.102 -5.719 1 84.5 84 ASN A O 1
ATOM 659 N N . LEU A 1 85 ? 13.531 -8.211 -6.945 1 85 85 LEU A N 1
ATOM 660 C CA . LEU A 1 85 ? 12.664 -7.098 -7.312 1 85 85 LEU A CA 1
ATOM 661 C C . LEU A 1 85 ? 11.477 -7.586 -8.141 1 85 85 LEU A C 1
ATOM 663 O O . LEU A 1 85 ? 10.336 -7.18 -7.902 1 85 85 LEU A O 1
ATOM 667 N N . LEU A 1 86 ? 11.82 -8.398 -9.062 1 89.19 86 LEU A N 1
ATOM 668 C CA . LEU A 1 86 ? 10.773 -8.93 -9.922 1 89.19 86 LEU A CA 1
ATOM 669 C C . LEU A 1 86 ? 9.734 -9.695 -9.109 1 89.19 86 LEU A C 1
ATOM 671 O O . LEU A 1 86 ? 8.531 -9.484 -9.281 1 89.19 86 LEU A O 1
ATOM 675 N N . VAL A 1 87 ? 10.18 -10.539 -8.25 1 92.44 87 VAL A N 1
ATOM 676 C CA . VAL A 1 87 ? 9.289 -11.344 -7.43 1 92.44 87 VAL A CA 1
ATOM 677 C C . VAL A 1 87 ? 8.469 -10.445 -6.512 1 92.44 87 VAL A C 1
ATOM 679 O O . VAL A 1 87 ? 7.258 -10.633 -6.359 1 92.44 87 VAL A O 1
ATOM 682 N N . LYS A 1 88 ? 9.078 -9.492 -5.93 1 90 88 LYS A N 1
ATOM 683 C CA . LYS A 1 88 ? 8.391 -8.531 -5.07 1 90 88 LYS A CA 1
ATOM 684 C C . LYS A 1 88 ? 7.285 -7.805 -5.828 1 90 88 LYS A C 1
ATOM 686 O O . LYS A 1 88 ? 6.188 -7.609 -5.301 1 90 88 LYS A O 1
ATOM 691 N N . ILE A 1 89 ? 7.551 -7.52 -7.004 1 91.5 89 ILE A N 1
ATOM 692 C CA . ILE A 1 89 ? 6.582 -6.785 -7.809 1 91.5 89 ILE A CA 1
ATOM 693 C C . ILE A 1 89 ? 5.406 -7.695 -8.164 1 91.5 89 ILE A C 1
ATOM 695 O O . ILE A 1 89 ? 4.246 -7.336 -7.949 1 91.5 89 ILE A O 1
ATOM 699 N N . LEU A 1 90 ? 5.691 -8.844 -8.562 1 92.62 90 LEU A N 1
ATOM 700 C CA . LEU A 1 90 ? 4.645 -9.742 -9.039 1 92.62 90 LEU A CA 1
ATOM 701 C C . LEU A 1 90 ? 3.805 -10.258 -7.879 1 92.62 90 LEU A C 1
ATOM 703 O O . LEU A 1 90 ? 2.576 -10.156 -7.898 1 92.62 90 LEU A O 1
ATOM 707 N N . ILE A 1 91 ? 4.453 -10.672 -6.836 1 93.69 91 ILE A N 1
ATOM 708 C CA . ILE A 1 91 ? 3.77 -11.352 -5.746 1 93.69 91 ILE A CA 1
ATOM 709 C C . ILE A 1 91 ? 3.324 -10.336 -4.695 1 93.69 91 ILE A C 1
ATOM 711 O O . ILE A 1 91 ? 2.24 -10.469 -4.121 1 93.69 91 ILE A O 1
ATOM 715 N N . GLY A 1 92 ? 4.133 -9.375 -4.523 1 94.25 92 GLY A N 1
ATOM 716 C CA . GLY A 1 92 ? 3.887 -8.445 -3.436 1 94.25 92 GLY A CA 1
ATOM 717 C C . GLY A 1 92 ? 3.039 -7.258 -3.85 1 94.25 92 GLY A C 1
ATOM 718 O O . GLY A 1 92 ? 2.336 -6.672 -3.023 1 94.25 92 GLY A O 1
ATOM 719 N N . ILE A 1 93 ? 3.047 -6.969 -5.113 1 95.12 93 ILE A N 1
ATOM 720 C CA . ILE A 1 93 ? 2.42 -5.707 -5.488 1 95.12 93 ILE A CA 1
ATOM 721 C C . ILE A 1 93 ? 1.365 -5.957 -6.566 1 95.12 93 ILE A C 1
ATOM 723 O O . ILE A 1 93 ? 0.183 -5.672 -6.363 1 95.12 93 ILE A O 1
ATOM 727 N N . LEU A 1 94 ? 1.695 -6.617 -7.602 1 93.75 94 LEU A N 1
ATOM 728 C CA . LEU A 1 94 ? 0.83 -6.699 -8.773 1 93.75 94 LEU A CA 1
ATOM 729 C C . LEU A 1 94 ? -0.405 -7.547 -8.477 1 93.75 94 LEU A C 1
ATOM 731 O O . LEU A 1 94 ? -1.53 -7.129 -8.758 1 93.75 94 LEU A O 1
ATOM 735 N N . TYR A 1 95 ? -0.191 -8.68 -7.914 1 94.31 95 TYR A N 1
ATOM 736 C CA . TYR A 1 95 ? -1.335 -9.539 -7.629 1 94.31 95 TYR A CA 1
ATOM 737 C C . TYR A 1 95 ? -2.27 -8.883 -6.617 1 94.31 95 TYR A C 1
ATOM 739 O O . TYR A 1 95 ? -3.471 -8.758 -6.863 1 94.31 95 TYR A O 1
ATOM 747 N N . PRO A 1 96 ? -1.711 -8.445 -5.508 1 95.31 96 PRO A N 1
ATOM 748 C CA . PRO A 1 96 ? -2.584 -7.766 -4.547 1 95.31 96 PRO A CA 1
ATOM 749 C C . PRO A 1 96 ? -3.273 -6.539 -5.141 1 95.31 96 PRO A C 1
ATOM 751 O O . PRO A 1 96 ? -4.438 -6.27 -4.832 1 95.31 96 PRO A O 1
ATOM 754 N N . ALA A 1 97 ? -2.572 -5.816 -5.941 1 95.56 97 ALA A N 1
ATOM 755 C CA . ALA A 1 97 ? -3.17 -4.645 -6.578 1 95.56 97 ALA A CA 1
ATOM 756 C C . ALA A 1 97 ? -4.328 -5.047 -7.484 1 95.56 97 ALA A C 1
ATOM 758 O O . ALA A 1 97 ? -5.387 -4.414 -7.469 1 95.56 97 ALA A O 1
ATOM 759 N N . TYR A 1 98 ? -4.105 -6.062 -8.234 1 94.12 98 TYR A N 1
ATOM 760 C CA . TYR A 1 98 ? -5.152 -6.57 -9.117 1 94.12 98 TYR A CA 1
ATOM 761 C C . TYR A 1 98 ? -6.387 -6.977 -8.32 1 94.12 98 TYR A C 1
ATOM 763 O O . TYR A 1 98 ? -7.508 -6.613 -8.672 1 94.12 98 TYR A O 1
ATOM 771 N N . MET A 1 99 ? -6.164 -7.668 -7.309 1 93.62 99 MET A N 1
ATOM 772 C CA . MET A 1 99 ? -7.273 -8.141 -6.484 1 93.62 99 MET A CA 1
ATOM 773 C C . MET A 1 99 ? -7.957 -6.973 -5.773 1 93.62 99 MET A C 1
ATOM 775 O O . MET A 1 99 ? -9.172 -6.992 -5.57 1 93.62 99 MET A O 1
ATOM 779 N N . SER A 1 100 ? -7.199 -6.012 -5.352 1 95.19 100 SER A N 1
ATOM 780 C CA . SER A 1 100 ? -7.77 -4.816 -4.738 1 95.19 100 SER A CA 1
ATOM 781 C C . SER A 1 100 ? -8.711 -4.098 -5.703 1 95.19 100 SER A C 1
ATOM 783 O O . SER A 1 100 ? -9.781 -3.643 -5.309 1 95.19 100 SER A O 1
ATOM 785 N N . VAL A 1 101 ? -8.305 -4.043 -6.945 1 94.75 101 VAL A N 1
ATOM 786 C CA . VAL A 1 101 ? -9.133 -3.402 -7.961 1 94.75 101 VAL A CA 1
ATOM 787 C C . VAL A 1 101 ? -10.445 -4.172 -8.109 1 94.75 101 VAL A C 1
ATOM 789 O O . VAL A 1 101 ? -11.523 -3.574 -8.156 1 94.75 101 VAL A O 1
ATOM 792 N N . GLN A 1 102 ? -10.32 -5.426 -8.125 1 92.44 102 GLN A N 1
ATOM 793 C CA . GLN A 1 102 ? -11.508 -6.266 -8.258 1 92.44 102 GLN A CA 1
ATOM 794 C C . GLN A 1 102 ? -12.445 -6.086 -7.066 1 92.44 102 GLN A C 1
ATOM 796 O O . GLN A 1 102 ? -13.664 -6.008 -7.238 1 92.44 102 GLN A O 1
ATOM 801 N N . CYS A 1 103 ? -11.852 -6 -5.953 1 90.94 103 CYS A N 1
ATOM 802 C CA . CYS A 1 103 ? -12.625 -5.859 -4.727 1 90.94 103 CYS A CA 1
ATOM 803 C C . CYS A 1 103 ? -13.391 -4.539 -4.711 1 90.94 103 CYS A C 1
ATOM 805 O O . CYS A 1 103 ? -14.555 -4.5 -4.32 1 90.94 103 CYS A O 1
ATOM 807 N N . VAL A 1 104 ? -12.75 -3.547 -5.113 1 91.19 104 VAL A N 1
ATOM 808 C CA . VAL A 1 104 ? -13.367 -2.227 -5.125 1 91.19 104 VAL A CA 1
ATOM 809 C C . VAL A 1 104 ? -14.461 -2.178 -6.188 1 91.19 104 VAL A C 1
ATOM 811 O O . VAL A 1 104 ? -15.547 -1.643 -5.941 1 91.19 104 VAL A O 1
ATOM 814 N N . LYS A 1 105 ? -14.195 -2.771 -7.266 1 89.25 105 LYS A N 1
ATOM 815 C CA . LYS A 1 105 ? -15.172 -2.807 -8.352 1 89.25 105 LYS A CA 1
ATOM 816 C C . LYS A 1 105 ? -16.422 -3.596 -7.953 1 89.25 105 LYS A C 1
ATOM 818 O O . LYS A 1 105 ? -17.547 -3.199 -8.273 1 89.25 105 LYS A O 1
ATOM 823 N N . GLN A 1 106 ? -16.203 -4.656 -7.234 1 89.62 106 GLN A N 1
ATOM 824 C CA . GLN A 1 106 ? -17.297 -5.547 -6.859 1 89.62 106 GLN A CA 1
ATOM 825 C C . GLN A 1 106 ? -17.953 -5.094 -5.559 1 89.62 106 GLN A C 1
ATOM 827 O O . GLN A 1 106 ? -18.953 -5.684 -5.121 1 89.62 106 GLN A O 1
ATOM 832 N N . LYS A 1 107 ? -17.453 -4.059 -4.953 1 89.88 107 LYS A N 1
ATOM 833 C CA . LYS A 1 107 ? -17.969 -3.539 -3.691 1 89.88 107 LYS A CA 1
ATOM 834 C C . LYS A 1 107 ? -18.031 -4.637 -2.633 1 89.88 107 LYS A C 1
ATOM 836 O O . LYS A 1 107 ? -19.062 -4.789 -1.956 1 89.88 107 LYS A O 1
ATOM 841 N N . ASP A 1 108 ? -16.984 -5.449 -2.619 1 90.31 108 ASP A N 1
ATOM 842 C CA . ASP A 1 108 ? -16.859 -6.504 -1.617 1 90.31 108 ASP A CA 1
ATOM 843 C C . ASP A 1 108 ? -16.188 -5.973 -0.349 1 90.31 108 ASP A C 1
ATOM 845 O O . ASP A 1 108 ? -14.961 -5.902 -0.271 1 90.31 108 ASP A O 1
ATOM 849 N N . ASP A 1 109 ? -16.922 -5.734 0.648 1 86.94 109 ASP A N 1
ATOM 850 C CA . ASP A 1 109 ? -16.438 -5.078 1.856 1 86.94 109 ASP A CA 1
ATOM 851 C C . ASP A 1 109 ? -15.492 -5.988 2.637 1 86.94 109 ASP A C 1
ATOM 853 O O . ASP A 1 109 ? -14.5 -5.523 3.193 1 86.94 109 ASP A O 1
ATOM 857 N N . ALA A 1 110 ? -15.891 -7.254 2.693 1 86.5 110 ALA A N 1
ATOM 858 C CA . ALA A 1 110 ? -15.07 -8.195 3.447 1 86.5 110 ALA A CA 1
ATOM 859 C C . ALA A 1 110 ? -13.672 -8.312 2.838 1 86.5 110 ALA A C 1
ATOM 861 O O . ALA A 1 110 ? -12.672 -8.258 3.553 1 86.5 110 ALA A O 1
ATOM 862 N N . LYS A 1 111 ? -13.609 -8.398 1.576 1 90.25 111 LYS A N 1
ATOM 863 C CA . LYS A 1 111 ? -12.328 -8.508 0.892 1 90.25 111 LYS A CA 1
ATOM 864 C C . LYS A 1 111 ? -11.562 -7.188 0.939 1 90.25 111 LYS A C 1
ATOM 866 O O . LYS A 1 111 ? -10.336 -7.18 1.025 1 90.25 111 LYS A O 1
ATOM 871 N N . SER A 1 112 ? -12.367 -6.133 0.97 1 91.56 112 SER A N 1
ATOM 872 C CA . SER A 1 112 ? -11.719 -4.828 1.055 1 91.56 112 SER A CA 1
ATOM 873 C C . SER A 1 112 ? -10.945 -4.676 2.363 1 91.56 112 SER A C 1
ATOM 875 O O . SER A 1 112 ? -9.836 -4.137 2.379 1 91.56 112 SER A O 1
ATOM 877 N N . LYS A 1 113 ? -11.523 -5.164 3.387 1 91.94 113 LYS A N 1
ATOM 878 C CA . LYS A 1 113 ? -10.852 -5.121 4.68 1 91.94 113 LYS A CA 1
ATOM 879 C C . LYS A 1 113 ? -9.562 -5.941 4.656 1 91.94 113 LYS A C 1
ATOM 881 O O . LYS A 1 113 ? -8.539 -5.508 5.188 1 91.94 113 LYS A O 1
ATOM 886 N N . MET A 1 114 ? -9.688 -7.043 4.066 1 93.56 114 MET A N 1
ATOM 887 C CA . MET A 1 114 ? -8.531 -7.934 4.012 1 93.56 114 MET A CA 1
ATOM 888 C C . MET A 1 114 ? -7.387 -7.289 3.232 1 93.56 114 MET A C 1
ATOM 890 O O . MET A 1 114 ? -6.246 -7.262 3.701 1 93.56 114 MET A O 1
ATOM 894 N N . TRP A 1 115 ? -7.695 -6.793 2.074 1 95.75 115 TRP A N 1
ATOM 895 C CA . TRP A 1 115 ? -6.66 -6.227 1.217 1 95.75 115 TRP A CA 1
ATOM 896 C C . TRP A 1 115 ? -6.105 -4.934 1.81 1 95.75 115 TRP A C 1
ATOM 898 O O . TRP A 1 115 ? -4.914 -4.648 1.684 1 95.75 115 TRP A O 1
ATOM 908 N N . LEU A 1 116 ? -6.973 -4.18 2.436 1 95.69 116 LEU A N 1
ATOM 909 C CA . LEU A 1 116 ? -6.488 -2.992 3.129 1 95.69 116 LEU A CA 1
ATOM 910 C C . LEU A 1 116 ? -5.527 -3.371 4.25 1 95.69 116 LEU A C 1
ATOM 912 O O . LEU A 1 116 ? -4.469 -2.758 4.395 1 95.69 116 LEU A O 1
ATOM 916 N N . SER A 1 117 ? -5.867 -4.348 5.043 1 96.12 117 SER A N 1
ATOM 917 C CA . SER A 1 117 ? -4.988 -4.855 6.09 1 96.12 117 SER A CA 1
ATOM 918 C C . SER A 1 117 ? -3.662 -5.34 5.516 1 96.12 117 SER A C 1
ATOM 920 O O . SER A 1 117 ? -2.6 -5.086 6.09 1 96.12 117 SER A O 1
ATOM 922 N N . TYR A 1 118 ? -3.748 -6.004 4.398 1 97.31 118 TYR A N 1
ATOM 923 C CA . TYR A 1 118 ? -2.549 -6.488 3.723 1 97.31 118 TYR A CA 1
ATOM 924 C C . TYR A 1 118 ? -1.603 -5.34 3.4 1 97.31 118 TYR A C 1
ATOM 926 O O . TYR A 1 118 ? -0.403 -5.418 3.672 1 97.31 118 TYR A O 1
ATOM 934 N N . TRP A 1 119 ? -2.109 -4.316 2.816 1 96.06 119 TRP A N 1
ATOM 935 C CA . TRP A 1 119 ? -1.271 -3.205 2.381 1 96.06 119 TRP A CA 1
ATOM 936 C C . TRP A 1 119 ? -0.598 -2.531 3.572 1 96.06 119 TRP A C 1
ATOM 938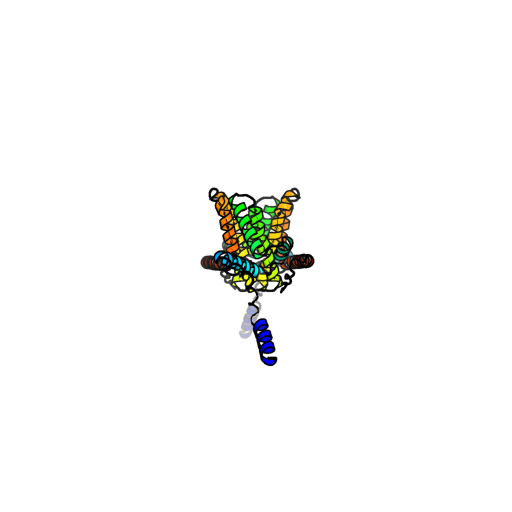 O O . TRP A 1 119 ? 0.572 -2.148 3.498 1 96.06 119 TRP A O 1
ATOM 948 N N . VAL A 1 120 ? -1.327 -2.357 4.633 1 95.69 120 VAL A N 1
ATOM 949 C CA . VAL A 1 120 ? -0.761 -1.742 5.828 1 95.69 120 VAL A CA 1
ATOM 950 C C . VAL A 1 120 ? 0.413 -2.578 6.332 1 95.69 120 VAL A C 1
ATOM 952 O O . VAL A 1 120 ? 1.5 -2.049 6.578 1 95.69 120 VAL A O 1
ATOM 955 N N . ILE A 1 121 ? 0.199 -3.818 6.426 1 95.94 121 ILE A N 1
ATOM 956 C CA . ILE A 1 121 ? 1.23 -4.711 6.945 1 95.94 121 ILE A CA 1
ATOM 957 C C . ILE A 1 121 ? 2.396 -4.777 5.961 1 95.94 121 ILE A C 1
ATOM 959 O O . ILE A 1 121 ? 3.561 -4.77 6.371 1 95.94 121 ILE A O 1
ATOM 963 N N . TYR A 1 122 ? 2.088 -4.891 4.695 1 96.19 122 TYR A N 1
ATOM 964 C CA . TYR A 1 122 ? 3.104 -4.945 3.648 1 96.19 122 TYR A CA 1
ATOM 965 C C . TYR A 1 122 ? 4.027 -3.734 3.723 1 96.19 122 TYR A C 1
ATOM 967 O O . TYR A 1 122 ? 5.25 -3.871 3.641 1 96.19 122 TYR A O 1
ATOM 975 N N . LEU A 1 123 ? 3.494 -2.592 3.852 1 92.62 123 LEU A N 1
ATOM 976 C CA . LEU A 1 123 ? 4.301 -1.377 3.85 1 92.62 123 LEU A CA 1
ATOM 977 C C . LEU A 1 123 ? 5.105 -1.255 5.141 1 92.62 123 LEU A C 1
ATOM 979 O O . LEU A 1 123 ? 6.219 -0.73 5.137 1 92.62 123 LEU A O 1
ATOM 983 N N . LEU A 1 124 ? 4.484 -1.69 6.238 1 90.38 124 LEU A N 1
ATOM 984 C CA . LEU A 1 124 ? 5.254 -1.73 7.477 1 90.38 124 LEU A CA 1
ATOM 985 C C . LEU A 1 124 ? 6.461 -2.654 7.34 1 90.38 124 LEU A C 1
ATOM 987 O O . LEU A 1 124 ? 7.559 -2.324 7.793 1 90.38 124 LEU A O 1
ATOM 991 N N . MET A 1 125 ? 6.238 -3.828 6.715 1 90.44 125 MET A N 1
ATOM 992 C CA . MET A 1 125 ? 7.344 -4.75 6.461 1 90.44 125 MET A CA 1
ATOM 993 C C . MET A 1 125 ? 8.359 -4.125 5.508 1 90.44 125 MET A C 1
ATOM 995 O O . MET A 1 125 ? 9.562 -4.352 5.645 1 90.44 125 MET A O 1
ATOM 999 N N . PHE A 1 126 ? 7.848 -3.426 4.566 1 87.12 126 PHE A N 1
ATOM 1000 C CA . PHE A 1 126 ? 8.711 -2.74 3.607 1 87.12 126 PHE A CA 1
ATOM 1001 C C . PHE A 1 126 ? 9.617 -1.739 4.316 1 87.12 126 PHE A C 1
ATOM 1003 O O . PHE A 1 126 ? 10.797 -1.63 3.99 1 87.12 126 PHE A O 1
ATOM 1010 N N . LEU A 1 127 ? 9.125 -0.976 5.27 1 85.56 127 LEU A N 1
ATOM 1011 C CA . LEU A 1 127 ? 9.914 -0.013 6.031 1 85.56 127 LEU A CA 1
ATOM 1012 C C . LEU A 1 127 ? 10.984 -0.719 6.859 1 85.56 127 LEU A C 1
ATOM 1014 O O . LEU A 1 127 ? 12.078 -0.19 7.043 1 85.56 127 LEU A O 1
ATOM 1018 N N . LEU A 1 128 ? 10.656 -1.88 7.242 1 85.19 128 LEU A N 1
ATOM 1019 C CA . LEU A 1 128 ? 11.586 -2.656 8.055 1 85.19 128 LEU A CA 1
ATOM 1020 C C . LEU A 1 128 ? 12.695 -3.254 7.191 1 85.19 128 LEU A C 1
ATOM 1022 O O . LEU A 1 128 ? 13.75 -3.641 7.703 1 85.19 128 LEU A O 1
ATOM 1026 N N . ASP A 1 129 ? 12.352 -3.402 5.852 1 81.69 129 ASP A N 1
ATOM 1027 C CA . ASP A 1 129 ? 13.328 -3.986 4.938 1 81.69 129 ASP A CA 1
ATOM 1028 C C . ASP A 1 129 ? 14.664 -3.252 5.023 1 81.69 129 ASP A C 1
ATOM 1030 O O . ASP A 1 129 ? 15.727 -3.877 4.996 1 81.69 129 ASP A O 1
ATOM 1034 N N . ARG A 1 130 ? 14.617 -1.94 5.105 1 75.25 130 ARG A N 1
ATOM 1035 C CA . ARG A 1 130 ? 15.852 -1.167 5.168 1 75.25 130 ARG A CA 1
ATOM 1036 C C . ARG A 1 130 ? 16.625 -1.474 6.445 1 75.25 130 ARG A C 1
ATOM 1038 O O . ARG A 1 130 ? 17.859 -1.573 6.422 1 75.25 130 ARG A O 1
ATOM 1045 N N . VAL A 1 131 ? 15.93 -1.659 7.48 1 74.62 131 VAL A N 1
ATOM 1046 C CA . VAL A 1 131 ? 16.547 -1.979 8.758 1 74.62 131 VAL A CA 1
ATOM 1047 C C . VAL A 1 131 ? 17.141 -3.387 8.711 1 74.62 131 VAL A C 1
ATOM 1049 O O . VAL A 1 131 ? 18.25 -3.619 9.203 1 74.62 131 VAL A O 1
ATOM 1052 N N . MET A 1 132 ? 16.391 -4.262 8.102 1 73.75 132 MET A N 1
ATOM 1053 C CA . MET A 1 132 ? 16.828 -5.652 8.031 1 73.75 132 MET A CA 1
ATOM 1054 C C . MET A 1 132 ? 18.062 -5.789 7.145 1 73.75 132 MET A C 1
ATOM 1056 O O . MET A 1 132 ? 18.953 -6.586 7.438 1 73.75 132 MET A O 1
ATOM 1060 N N . TRP A 1 133 ? 18.047 -5.043 6.07 1 70.62 133 TRP A N 1
ATOM 1061 C CA . TRP A 1 133 ? 19.188 -5.074 5.168 1 70.62 133 TRP A CA 1
ATOM 1062 C C . TRP A 1 133 ? 20.453 -4.609 5.879 1 70.62 133 TRP A C 1
ATOM 1064 O O . TRP A 1 133 ? 21.531 -5.184 5.684 1 70.62 133 TRP A O 1
ATOM 1074 N N . PHE A 1 134 ?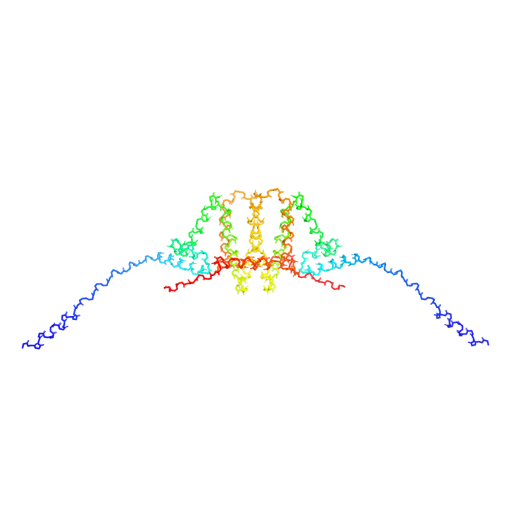 20.281 -3.656 6.719 1 70 134 PHE A N 1
ATOM 1075 C CA . PHE A 1 134 ? 21.438 -3.098 7.406 1 70 134 PHE A CA 1
ATOM 1076 C C . PHE A 1 134 ? 21.875 -4 8.555 1 70 134 PHE A C 1
ATOM 1078 O O . PHE A 1 134 ? 23.062 -4.262 8.727 1 70 134 PHE A O 1
ATOM 1085 N N . ALA A 1 135 ? 20.906 -4.555 9.211 1 68.25 135 ALA A N 1
ATOM 1086 C CA . ALA A 1 135 ? 21.203 -5.266 10.453 1 68.25 135 ALA A CA 1
ATOM 1087 C C . ALA A 1 135 ? 21.516 -6.734 10.18 1 68.25 135 ALA A C 1
ATOM 1089 O O . ALA A 1 135 ? 22.344 -7.34 10.875 1 68.25 135 ALA A O 1
ATOM 1090 N N . PHE A 1 136 ? 20.859 -7.328 9.211 1 71.62 136 PHE A N 1
ATOM 1091 C CA . PHE A 1 136 ? 20.969 -8.773 9.055 1 71.62 136 PHE A CA 1
ATOM 1092 C C . PHE A 1 136 ? 21.438 -9.125 7.645 1 71.62 136 PHE A C 1
ATOM 1094 O O . PHE A 1 136 ? 20.844 -9.992 6.992 1 71.62 136 PHE A O 1
ATOM 1101 N N . HIS A 1 137 ? 22.469 -8.562 7.234 1 68.5 137 HIS A N 1
ATOM 1102 C CA . HIS A 1 137 ? 22.984 -8.75 5.883 1 68.5 137 HIS A CA 1
ATOM 1103 C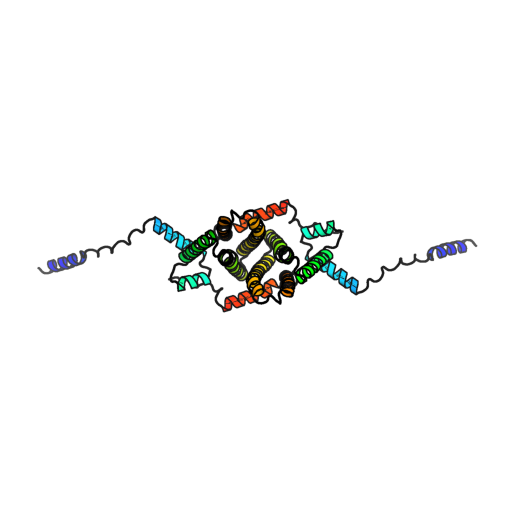 C . HIS A 1 137 ? 23.25 -10.227 5.594 1 68.5 137 HIS A C 1
ATOM 1105 O O . HIS A 1 137 ? 22.969 -10.703 4.488 1 68.5 137 HIS A O 1
ATOM 1111 N N . ASP A 1 138 ? 23.609 -10.844 6.582 1 65.62 138 ASP A N 1
ATOM 1112 C CA . ASP A 1 138 ? 24.016 -12.242 6.391 1 65.62 138 ASP A CA 1
ATOM 1113 C C . ASP A 1 138 ? 22.781 -13.141 6.258 1 65.62 138 ASP A C 1
ATOM 1115 O O . ASP A 1 138 ? 22.875 -14.234 5.691 1 65.62 138 ASP A O 1
ATOM 1119 N N . LEU A 1 139 ? 21.766 -12.758 6.77 1 67.75 139 LEU A N 1
ATOM 1120 C CA . LEU A 1 139 ? 20.547 -13.562 6.738 1 67.75 139 LEU A CA 1
ATOM 1121 C C . LEU A 1 139 ? 19.625 -13.125 5.598 1 67.75 139 LEU A C 1
ATOM 1123 O O . LEU A 1 139 ? 18.547 -13.68 5.414 1 67.75 139 LEU A O 1
ATOM 1127 N N . LEU A 1 140 ? 20.234 -12.438 4.754 1 69.5 140 LEU A N 1
ATOM 1128 C CA . LEU A 1 140 ? 19.438 -11.773 3.727 1 69.5 140 LEU A CA 1
ATOM 1129 C C . LEU A 1 140 ? 18.984 -12.773 2.664 1 69.5 140 LEU A C 1
ATOM 1131 O O . LEU A 1 140 ? 17.906 -12.617 2.082 1 69.5 140 LEU A O 1
ATOM 1135 N N . GLN A 1 141 ? 19.844 -13.773 2.65 1 76.81 141 GLN A N 1
ATOM 1136 C CA . GLN A 1 141 ? 19.531 -14.727 1.592 1 76.81 141 GLN A CA 1
ATOM 1137 C C . GLN A 1 141 ? 18.219 -15.453 1.864 1 76.81 141 GLN A C 1
ATOM 1139 O O . GLN A 1 141 ? 17.484 -15.781 0.934 1 76.81 141 GLN A O 1
ATOM 1144 N N . LEU A 1 142 ? 17.953 -15.602 3.1 1 83.19 142 LEU A N 1
ATOM 1145 C CA . LEU A 1 142 ? 16.734 -16.344 3.42 1 83.19 142 LEU A CA 1
ATOM 1146 C C . LEU A 1 142 ? 15.602 -15.391 3.789 1 83.19 142 LEU A C 1
ATOM 1148 O O . LEU A 1 142 ? 14.438 -15.797 3.863 1 83.19 142 LEU A O 1
ATOM 1152 N N . TYR A 1 143 ? 15.93 -14.258 3.889 1 86.12 143 TYR A N 1
ATOM 1153 C CA . TYR A 1 143 ? 14.93 -13.273 4.297 1 86.12 143 TYR A CA 1
ATOM 1154 C C . TYR A 1 143 ? 13.867 -13.102 3.225 1 86.12 143 TYR A C 1
ATOM 1156 O O . TYR A 1 143 ? 12.664 -13.133 3.518 1 86.12 143 TYR A O 1
ATOM 1164 N N . PHE A 1 144 ? 14.258 -13.031 1.989 1 85.56 144 PHE A N 1
ATOM 1165 C CA . PHE A 1 144 ? 13.344 -12.68 0.915 1 85.56 144 PHE A CA 1
ATOM 1166 C C . PHE A 1 144 ? 12.406 -13.844 0.597 1 85.56 144 PHE A C 1
ATOM 1168 O O . PHE A 1 144 ? 11.195 -13.648 0.452 1 85.56 144 PHE A O 1
ATOM 1175 N N . PRO A 1 145 ? 12.969 -15.016 0.58 1 88.44 145 PRO A N 1
ATOM 1176 C CA . PRO A 1 145 ? 12.039 -16.125 0.38 1 88.44 145 PRO A CA 1
ATOM 1177 C C . PRO A 1 145 ? 11.031 -16.266 1.521 1 88.44 145 PRO A C 1
ATOM 1179 O O . PRO A 1 145 ? 9.867 -16.594 1.285 1 88.44 145 PRO A O 1
ATOM 1182 N N . ILE A 1 146 ? 11.453 -16.062 2.682 1 90.06 146 ILE A N 1
ATOM 1183 C CA . ILE A 1 146 ? 10.555 -16.156 3.828 1 90.06 146 ILE A CA 1
ATOM 1184 C C . ILE A 1 146 ? 9.508 -15.047 3.752 1 90.06 146 ILE A C 1
ATOM 1186 O O . ILE A 1 146 ? 8.328 -15.289 4.012 1 90.06 146 ILE A O 1
ATOM 1190 N N . LYS A 1 147 ? 9.984 -13.93 3.479 1 90.81 147 LYS A N 1
ATOM 1191 C CA . LYS A 1 147 ? 9.07 -12.805 3.326 1 90.81 147 LYS A CA 1
ATOM 1192 C C . LYS A 1 147 ? 8.023 -13.086 2.254 1 90.81 147 LYS A C 1
ATOM 1194 O O . LYS A 1 147 ? 6.836 -12.797 2.443 1 90.81 147 LYS A O 1
ATOM 1199 N N . ASN A 1 148 ? 8.477 -13.648 1.162 1 91.75 148 ASN A N 1
ATOM 1200 C CA . ASN A 1 148 ? 7.543 -13.984 0.095 1 91.75 148 ASN A CA 1
ATOM 1201 C C . ASN A 1 148 ? 6.504 -15 0.561 1 91.75 148 ASN A C 1
ATOM 1203 O O . ASN A 1 148 ? 5.324 -14.891 0.219 1 91.75 148 ASN A O 1
ATOM 1207 N N . MET A 1 149 ? 6.961 -15.922 1.261 1 93.19 149 MET A N 1
ATOM 1208 C CA . MET A 1 149 ? 6.043 -16.922 1.802 1 93.19 149 MET A CA 1
ATOM 1209 C C . MET A 1 149 ? 5.035 -16.266 2.744 1 93.19 149 MET A C 1
ATOM 1211 O O . MET A 1 149 ? 3.857 -16.641 2.746 1 93.19 149 MET A O 1
ATOM 1215 N N . THR A 1 150 ? 5.531 -15.43 3.508 1 94.62 150 THR A N 1
ATOM 1216 C CA . THR A 1 150 ? 4.664 -14.719 4.438 1 94.62 150 THR A CA 1
ATOM 1217 C C . THR A 1 150 ? 3.613 -13.906 3.682 1 94.62 150 THR A C 1
ATOM 1219 O O . THR A 1 150 ? 2.445 -13.883 4.07 1 94.62 150 THR A O 1
ATOM 1222 N N . LEU A 1 151 ? 3.951 -13.297 2.602 1 95.31 151 LEU A N 1
ATOM 1223 C CA . LEU A 1 151 ? 3.029 -12.5 1.799 1 95.31 151 LEU A CA 1
ATOM 1224 C C . LEU A 1 151 ? 1.919 -13.375 1.222 1 95.31 151 LEU A C 1
ATOM 1226 O O . LEU A 1 151 ? 0.743 -13.008 1.287 1 95.31 151 LEU A O 1
ATOM 1230 N N . ILE A 1 152 ? 2.262 -14.469 0.707 1 94.56 152 ILE A N 1
ATOM 1231 C CA . ILE A 1 152 ? 1.279 -15.391 0.145 1 94.56 152 ILE A CA 1
ATOM 1232 C C . ILE A 1 152 ? 0.335 -15.867 1.244 1 94.56 152 ILE A C 1
ATOM 1234 O O . ILE A 1 152 ? -0.882 -15.914 1.049 1 94.56 152 ILE A O 1
ATOM 1238 N N . TRP A 1 153 ? 0.946 -16.203 2.381 1 94.75 153 TRP A N 1
ATOM 1239 C CA . TRP A 1 153 ? 0.16 -16.641 3.533 1 94.75 153 TRP A CA 1
ATOM 1240 C C . TRP A 1 153 ? -0.824 -15.547 3.957 1 94.75 153 TRP A C 1
ATOM 1242 O O . TRP A 1 153 ? -1.911 -15.852 4.457 1 94.75 153 TRP A O 1
ATOM 1252 N N . MET A 1 154 ? -0.512 -14.375 3.811 1 95.62 154 MET A N 1
ATOM 1253 C CA . MET A 1 154 ? -1.34 -13.25 4.223 1 95.62 154 MET A CA 1
ATOM 1254 C C . MET A 1 154 ? -2.59 -13.141 3.354 1 95.62 154 MET A C 1
ATOM 1256 O O . MET A 1 154 ? -3.676 -12.852 3.855 1 95.62 154 MET A O 1
ATOM 1260 N N . TYR A 1 155 ? -2.459 -13.305 1.996 1 93.31 155 TYR A N 1
ATOM 1261 C CA . TYR A 1 155 ? -3.623 -13.016 1.165 1 93.31 155 TYR A CA 1
ATOM 1262 C C . TYR A 1 155 ? -4.246 -14.297 0.63 1 93.31 155 TYR A C 1
ATOM 1264 O O . TYR A 1 155 ? -5.25 -14.258 -0.084 1 93.31 155 TYR A O 1
ATOM 1272 N N . TYR A 1 156 ? -3.678 -15.398 0.967 1 89.69 156 TYR A N 1
ATOM 1273 C CA . TYR A 1 156 ? -4.32 -16.641 0.569 1 89.69 156 TYR A CA 1
ATOM 1274 C C . TYR A 1 156 ? -5.719 -16.75 1.163 1 89.69 156 TYR A C 1
ATOM 1276 O O . TYR A 1 156 ? -5.914 -16.516 2.357 1 89.69 156 TYR A O 1
ATOM 1284 N N . PRO A 1 157 ? -6.754 -17.062 0.324 1 84.75 157 PRO A N 1
ATOM 1285 C CA . PRO A 1 157 ? -8.156 -17 0.739 1 84.75 157 PRO A CA 1
ATOM 1286 C C . PRO A 1 157 ? -8.461 -17.906 1.931 1 84.75 157 PRO A C 1
ATOM 1288 O O . PRO A 1 157 ? -9.344 -17.594 2.738 1 84.75 157 PRO A O 1
ATOM 1291 N N . LYS A 1 158 ? -7.773 -18.891 2.186 1 85.19 158 LYS A N 1
ATOM 1292 C CA . LYS A 1 158 ? -8.094 -19.812 3.266 1 85.19 158 LYS A CA 1
ATOM 1293 C C . LYS A 1 158 ? -7.395 -19.422 4.562 1 85.19 158 LYS A C 1
ATOM 1295 O O . LYS A 1 158 ? -7.867 -19.734 5.652 1 85.19 158 LYS A O 1
ATOM 1300 N N . THR A 1 159 ? -6.324 -18.781 4.48 1 86.25 159 THR A N 1
ATOM 1301 C CA . THR A 1 159 ? -5.574 -18.438 5.684 1 86.25 159 THR A CA 1
ATOM 1302 C C . THR A 1 159 ? -5.859 -17 6.098 1 86.25 159 THR A C 1
ATOM 1304 O O . THR A 1 159 ? -6.078 -16.719 7.277 1 86.25 159 THR A O 1
ATOM 1307 N N . ARG A 1 160 ? -5.965 -16.109 5.215 1 86.62 160 ARG A N 1
ATOM 1308 C CA . ARG A 1 160 ? -6.211 -14.688 5.453 1 86.62 160 ARG A CA 1
ATOM 1309 C C . ARG A 1 160 ? -5.316 -14.156 6.566 1 86.62 160 ARG A C 1
ATOM 1311 O O . ARG A 1 160 ? -5.801 -13.508 7.504 1 86.62 160 ARG A O 1
ATOM 1318 N N . GLY A 1 161 ? -4.09 -14.398 6.465 1 92.69 161 GLY A N 1
ATOM 1319 C CA . GLY A 1 161 ? -3.133 -14.086 7.508 1 92.69 161 GLY A CA 1
ATOM 1320 C C . GLY A 1 161 ? -2.988 -12.594 7.75 1 92.69 161 GLY A C 1
ATOM 1321 O O . GLY A 1 161 ? -2.6 -12.172 8.844 1 92.69 161 GLY A O 1
ATOM 1322 N N . ALA A 1 162 ? -3.354 -11.828 6.73 1 94.62 162 ALA A N 1
ATOM 1323 C CA . ALA A 1 162 ? -3.252 -10.375 6.863 1 94.62 162 ALA A CA 1
ATOM 1324 C C . ALA A 1 162 ? -4.133 -9.867 8 1 94.62 162 ALA A C 1
ATOM 1326 O O . ALA A 1 162 ? -3.725 -8.992 8.766 1 94.62 162 ALA A O 1
ATOM 1327 N N . ILE A 1 163 ? -5.254 -10.406 8.141 1 93.81 163 ILE A N 1
ATOM 1328 C CA . ILE A 1 163 ? -6.199 -9.992 9.172 1 93.81 163 ILE A CA 1
ATOM 1329 C C . ILE A 1 163 ? -5.652 -10.359 10.547 1 93.81 163 ILE A C 1
ATOM 1331 O O . ILE A 1 163 ? -5.785 -9.586 11.5 1 93.81 163 ILE A O 1
ATOM 1335 N N . ILE A 1 164 ? -5.027 -11.492 10.641 1 94.75 164 ILE A N 1
ATOM 1336 C CA . ILE A 1 164 ? -4.477 -11.953 11.914 1 94.75 164 ILE A CA 1
ATOM 1337 C C . ILE A 1 164 ? -3.395 -10.984 12.391 1 94.75 164 ILE A C 1
ATOM 1339 O O . ILE A 1 164 ? -3.42 -10.531 13.531 1 94.75 164 ILE A O 1
ATOM 1343 N N . ILE A 1 165 ? -2.484 -10.695 11.523 1 95.44 165 ILE A N 1
ATOM 1344 C CA . ILE A 1 165 ? -1.394 -9.789 11.867 1 95.44 165 ILE A CA 1
ATOM 1345 C C . ILE A 1 165 ? -1.946 -8.391 12.125 1 95.44 165 ILE A C 1
ATOM 1347 O O . ILE A 1 165 ? -1.508 -7.699 13.047 1 95.44 165 ILE A O 1
ATOM 1351 N N . PHE A 1 166 ? -2.834 -8.039 11.352 1 96.06 166 PHE A N 1
ATOM 1352 C CA . PHE A 1 166 ? -3.438 -6.711 11.461 1 96.06 166 PHE A CA 1
ATOM 1353 C C . PHE A 1 166 ? -4.109 -6.535 12.82 1 96.06 166 PHE A C 1
ATOM 1355 O O . PHE A 1 166 ? -3.955 -5.496 13.461 1 96.06 166 PHE A O 1
ATOM 1362 N N . ASP A 1 167 ? -4.824 -7.48 13.203 1 94.5 167 ASP A N 1
ATOM 1363 C CA . ASP A 1 167 ? -5.516 -7.41 14.484 1 94.5 167 ASP A CA 1
ATOM 1364 C C . ASP A 1 167 ? -4.52 -7.281 15.641 1 94.5 167 ASP A C 1
ATOM 1366 O O . ASP A 1 167 ? -4.766 -6.551 16.594 1 94.5 167 ASP A O 1
ATOM 1370 N N . LYS A 1 168 ? -3.494 -7.996 15.539 1 94.75 168 LYS A N 1
ATOM 1371 C CA . LYS A 1 168 ? -2.447 -7.867 16.547 1 94.75 168 LYS A CA 1
ATOM 1372 C C . LYS A 1 168 ? -1.848 -6.461 16.531 1 94.75 168 LYS A C 1
ATOM 1374 O O . LYS A 1 168 ? -1.564 -5.898 17.594 1 94.75 168 LYS A O 1
ATOM 1379 N N . LEU A 1 169 ? -1.64 -5.938 15.406 1 93.81 169 LEU A N 1
ATOM 1380 C CA . LEU A 1 169 ? -1.121 -4.582 15.258 1 93.81 169 LEU A CA 1
ATOM 1381 C C . LEU A 1 169 ? -2.07 -3.568 15.891 1 93.81 169 LEU A C 1
ATOM 1383 O O . LEU A 1 169 ? -1.636 -2.668 16.609 1 93.81 169 LEU A O 1
ATOM 1387 N N . VAL A 1 170 ? -3.326 -3.682 15.547 1 92.62 170 VAL A N 1
ATOM 1388 C CA . VAL A 1 170 ? -4.348 -2.781 16.078 1 92.62 170 VAL A CA 1
ATOM 1389 C C . VAL A 1 170 ? -4.348 -2.84 17.594 1 92.62 170 VAL A C 1
ATOM 1391 O O . VAL A 1 170 ? -4.434 -1.807 18.266 1 92.62 170 VAL A O 1
ATOM 1394 N N . LEU A 1 171 ? -4.246 -4.035 18.125 1 92.38 171 LEU A N 1
ATOM 1395 C CA . LEU A 1 171 ? -4.207 -4.223 19.562 1 92.38 171 LEU A CA 1
ATOM 1396 C C . LEU A 1 171 ? -3 -3.514 20.172 1 92.38 171 LEU A C 1
ATOM 1398 O O . LEU A 1 171 ? -3.121 -2.836 21.188 1 92.38 171 LEU A O 1
ATOM 1402 N N . GLN A 1 172 ? -1.923 -3.662 19.578 1 92.5 172 GLN A N 1
ATOM 1403 C CA . GLN A 1 172 ? -0.707 -3.016 20.047 1 92.5 172 GLN A CA 1
ATOM 1404 C C . GLN A 1 172 ? -0.832 -1.495 19.984 1 92.5 172 GLN A C 1
ATOM 1406 O O . GLN A 1 172 ? -0.43 -0.796 20.922 1 92.5 172 GLN A O 1
ATOM 1411 N N . LEU A 1 173 ? -1.376 -0.999 18.938 1 92.44 173 LEU A N 1
ATOM 1412 C CA . LEU A 1 173 ? -1.541 0.441 18.781 1 92.44 173 LEU A CA 1
ATOM 1413 C C . LEU A 1 173 ? -2.523 0.995 19.812 1 92.44 173 LEU A C 1
ATOM 1415 O O . LEU A 1 173 ? -2.354 2.113 20.297 1 92.44 173 LEU A O 1
ATOM 1419 N N . ASN A 1 174 ? -3.549 0.228 20.047 1 90.81 174 ASN A N 1
ATOM 1420 C CA . ASN A 1 174 ? -4.508 0.616 21.078 1 90.81 174 ASN A CA 1
ATOM 1421 C C . ASN A 1 174 ? -3.855 0.672 22.453 1 90.81 174 ASN A C 1
ATOM 1423 O O . ASN A 1 174 ? -4.125 1.587 23.234 1 90.81 174 ASN A O 1
ATOM 1427 N N . GLN A 1 175 ? -3.078 -0.284 22.688 1 91.88 175 GLN A N 1
ATOM 1428 C CA . GLN A 1 175 ? -2.375 -0.332 23.969 1 91.88 175 GLN A CA 1
ATOM 1429 C C . GLN A 1 175 ? -1.455 0.874 24.141 1 91.88 175 GLN A C 1
ATOM 1431 O O . GLN A 1 175 ? -1.266 1.366 25.25 1 91.88 175 GLN A O 1
ATOM 1436 N N . LEU A 1 176 ? -0.918 1.328 23.047 1 90.25 176 LEU A N 1
ATOM 1437 C CA . LEU A 1 176 ? -0.026 2.482 23.078 1 90.25 176 LEU A CA 1
ATOM 1438 C C . LEU A 1 176 ? -0.82 3.783 23.125 1 90.25 176 LEU A C 1
ATOM 1440 O O . LEU A 1 176 ? -0.242 4.863 23.266 1 90.25 176 LEU A O 1
ATOM 1444 N N . GLY A 1 177 ? -2.17 3.77 22.906 1 86.25 177 GLY A N 1
ATOM 1445 C CA . GLY A 1 177 ? -3.023 4.945 22.953 1 86.25 177 GLY A CA 1
ATOM 1446 C C . GLY A 1 177 ? -3.023 5.73 21.656 1 86.25 177 GLY A C 1
ATOM 1447 O O . GLY A 1 177 ? -3.408 6.902 21.625 1 86.25 177 GLY A O 1
ATOM 1448 N N . LEU A 1 178 ? -2.635 5.062 20.578 1 88.81 178 LEU A N 1
ATOM 1449 C CA . LEU A 1 178 ? -2.477 5.762 19.312 1 88.81 178 LEU A CA 1
ATOM 1450 C C . LEU A 1 178 ? -3.789 5.785 18.531 1 88.81 178 LEU A C 1
ATOM 1452 O O . LEU A 1 178 ? -3.965 6.602 17.625 1 88.81 178 LEU A O 1
ATOM 1456 N N . LEU A 1 179 ? -4.703 4.961 18.859 1 86.12 179 LEU A N 1
ATOM 1457 C CA . LEU A 1 179 ? -5.949 4.867 18.109 1 86.12 179 LEU A CA 1
ATOM 1458 C C . LEU A 1 179 ? -7.109 5.465 18.906 1 86.12 179 LEU A C 1
ATOM 1460 O O . LEU A 1 179 ? -8.234 5.543 18.406 1 86.12 179 LEU A O 1
ATOM 1464 N N . GLU A 1 180 ? -6.852 5.898 20 1 77.81 180 GLU A N 1
ATOM 1465 C CA . GLU A 1 180 ? -7.902 6.496 20.812 1 77.81 180 GLU A CA 1
ATOM 1466 C C . GLU A 1 180 ? -8.281 7.883 20.297 1 77.81 180 GLU A C 1
ATOM 1468 O O . GLU A 1 180 ? -7.41 8.656 19.891 1 77.81 180 GLU A O 1
ATOM 1473 N N . LYS A 1 181 ? -9.578 8.055 19.953 1 70.5 181 LYS A N 1
ATOM 1474 C CA . LYS A 1 181 ? -10.07 9.367 19.531 1 70.5 181 LYS A CA 1
ATOM 1475 C C . LYS A 1 181 ? -9.773 10.43 20.594 1 70.5 181 LYS A C 1
ATOM 1477 O O . LYS A 1 181 ? -10.016 10.219 21.781 1 70.5 181 LYS A O 1
ATOM 1482 N N . PRO A 1 182 ? -8.906 11.414 20.047 1 62.72 182 PRO A N 1
ATOM 1483 C CA . PRO A 1 182 ? -8.609 12.453 21.031 1 62.72 182 PRO A CA 1
ATOM 1484 C C . PRO A 1 182 ? -9.867 13.102 21.609 1 62.72 182 PRO A C 1
ATOM 1486 O O . PRO A 1 182 ? -10.859 13.258 20.891 1 62.72 182 PRO A O 1
ATOM 1489 N N . LYS A 1 183 ? -10.148 12.992 22.859 1 55.59 183 LYS A N 1
ATOM 1490 C CA . LYS A 1 183 ? -11.258 13.664 23.531 1 55.59 183 LYS A CA 1
ATOM 1491 C C . LYS A 1 183 ? -11.312 15.148 23.172 1 55.59 183 LYS A C 1
ATOM 1493 O O . LYS A 1 183 ? -10.305 15.852 23.281 1 55.59 183 LYS A O 1
ATOM 1498 N N . GLN A 1 184 ? -12 15.5 22.016 1 52.62 184 GLN A N 1
ATOM 1499 C CA . GLN A 1 184 ? -12.234 16.922 21.797 1 52.62 184 GLN A CA 1
ATOM 1500 C C . GLN A 1 184 ? -12.461 17.656 23.109 1 52.62 184 GLN A C 1
ATOM 1502 O O . GLN A 1 184 ? -13.305 17.266 23.906 1 52.62 184 GLN A O 1
ATOM 1507 N N . LYS A 1 185 ? -11.578 18.281 23.703 1 46.72 185 LYS A N 1
ATOM 1508 C CA . LYS A 1 185 ? -11.914 19.203 24.766 1 46.72 185 LYS A CA 1
ATOM 1509 C C . LYS A 1 185 ? -12.883 20.281 24.281 1 46.72 185 LYS A C 1
ATOM 1511 O O . LYS A 1 185 ? -12.547 21.062 23.375 1 46.72 185 LYS A O 1
ATOM 1516 N N . HIS A 1 186 ? -14.164 20.047 24.125 1 39.75 186 HIS A N 1
ATOM 1517 C CA . HIS A 1 186 ? -15.109 21.141 24.109 1 39.75 186 HIS A CA 1
ATOM 1518 C C . HIS A 1 186 ? -14.727 22.219 25.141 1 39.75 186 HIS A C 1
ATOM 1520 O O . HIS A 1 186 ? -14.914 22.016 26.344 1 39.75 186 HIS A O 1
ATOM 1526 N N . GLU A 1 187 ? -13.578 22.703 25.281 1 33.88 187 GLU A N 1
ATOM 1527 C CA . GLU A 1 187 ? -13.766 23.984 25.969 1 33.88 187 GLU A CA 1
ATOM 1528 C C . GLU A 1 187 ? -14.289 25.047 25 1 33.88 187 GLU A C 1
ATOM 1530 O O . GLU A 1 187 ? -13.906 25.094 23.844 1 33.88 187 GLU A O 1
ATOM 1535 N N . MET B 1 1 ? -37.656 71.375 51.188 1 42.09 1 MET B N 1
ATOM 1536 C CA . MET B 1 1 ? -36.281 71.312 50.656 1 42.09 1 MET B CA 1
ATOM 1537 C C . MET B 1 1 ? -35.875 69.875 50.406 1 42.09 1 MET B C 1
ATOM 1539 O O . MET B 1 1 ? -34.906 69.625 49.688 1 42.09 1 MET B O 1
ATOM 1543 N N . SER B 1 2 ? -36.625 68.938 51.062 1 48.06 2 SER B N 1
ATOM 1544 C CA . SER B 1 2 ? -36.156 67.562 51.281 1 48.06 2 SER B CA 1
ATOM 1545 C C . SER B 1 2 ? -36.406 66.688 50.062 1 48.06 2 SER B C 1
ATOM 1547 O O . SER B 1 2 ? -35.562 65.875 49.719 1 48.06 2 SER B O 1
ATOM 1549 N N . GLU B 1 3 ? -37.531 66.812 49.375 1 59.41 3 GLU B N 1
ATOM 1550 C CA . GLU B 1 3 ? -37.875 65.875 48.312 1 59.41 3 GLU B CA 1
ATOM 1551 C C . GLU B 1 3 ? -37.062 66.125 47.062 1 59.41 3 GLU B C 1
ATOM 1553 O O . GLU B 1 3 ? -36.844 65.25 46.25 1 59.41 3 GLU B O 1
ATOM 1558 N N . GLU B 1 4 ? -36.594 67.438 46.844 1 57.44 4 GLU B N 1
ATOM 1559 C CA . GLU B 1 4 ? -35.875 67.812 45.656 1 57.44 4 GLU B CA 1
ATOM 1560 C C . GLU B 1 4 ? -34.469 67.25 45.656 1 57.44 4 GLU B C 1
ATOM 1562 O O . GLU B 1 4 ? -33.938 66.875 44.594 1 57.44 4 GLU B O 1
ATOM 1567 N N . LYS B 1 5 ? -33.812 67.062 46.844 1 60.38 5 LYS B N 1
ATOM 1568 C CA . LYS B 1 5 ? -32.469 66.562 46.906 1 60.38 5 LYS B CA 1
ATOM 1569 C C . LYS B 1 5 ? -32.406 65.062 46.594 1 60.38 5 LYS B C 1
ATOM 1571 O O . LYS B 1 5 ? -31.406 64.562 46.094 1 60.38 5 LYS B O 1
ATOM 1576 N N . VAL B 1 6 ? -33.531 64.375 46.875 1 63.47 6 VAL B N 1
ATOM 1577 C CA . VAL B 1 6 ? -33.531 62.938 46.656 1 63.47 6 VAL B CA 1
ATOM 1578 C C . VAL B 1 6 ? -33.594 62.625 45.188 1 63.47 6 VAL B C 1
ATOM 1580 O O . VAL B 1 6 ? -32.938 61.719 44.688 1 63.47 6 VAL B O 1
ATOM 1583 N N . GLN B 1 7 ? -34.375 63.438 44.406 1 58 7 GLN B N 1
ATOM 1584 C CA . GLN B 1 7 ? -34.5 63.188 42.969 1 58 7 GLN B CA 1
ATOM 1585 C C . GLN B 1 7 ? -33.188 63.5 42.25 1 58 7 GLN B C 1
ATOM 1587 O O . GLN B 1 7 ? -32.875 62.844 41.25 1 58 7 GLN B O 1
ATOM 1592 N N . GLU B 1 8 ? -32.375 64.5 42.719 1 56.38 8 GLU B N 1
ATOM 1593 C CA . GLU B 1 8 ? -31.125 64.812 42.094 1 56.38 8 GLU B CA 1
ATOM 1594 C C . GLU B 1 8 ? -30.094 63.719 42.25 1 56.38 8 GLU B C 1
ATOM 1596 O O . GLU B 1 8 ? -29.312 63.438 41.344 1 56.38 8 GLU B O 1
ATOM 1601 N N . ILE B 1 9 ? -30.141 63 43.406 1 56.97 9 ILE B N 1
ATOM 1602 C CA . ILE B 1 9 ? -29.203 61.906 43.656 1 56.97 9 ILE B CA 1
ATOM 1603 C C . ILE B 1 9 ? -29.531 60.719 42.719 1 56.97 9 ILE B C 1
ATOM 1605 O O . ILE B 1 9 ? -28.625 60.094 42.156 1 56.97 9 ILE B O 1
ATOM 1609 N N . ASP B 1 10 ? -30.859 60.438 42.531 1 54.78 10 ASP B N 1
ATOM 1610 C CA . ASP B 1 10 ? -31.234 59.312 41.688 1 54.78 10 ASP B CA 1
ATOM 1611 C C . ASP B 1 10 ? -30.812 59.594 40.219 1 54.78 10 ASP B C 1
ATOM 1613 O O . ASP B 1 10 ? -30.359 58.688 39.531 1 54.78 10 ASP B O 1
ATOM 1617 N N . GLN B 1 11 ? -30.922 60.875 39.75 1 53.56 11 GLN B N 1
ATOM 1618 C CA . GLN B 1 11 ? -30.547 61.156 38.375 1 53.56 11 GLN B CA 1
ATOM 1619 C C . GLN B 1 11 ? -29.031 61.125 38.188 1 53.56 11 GLN B C 1
ATOM 1621 O O . GLN B 1 11 ? -28.547 60.875 37.094 1 53.56 11 GLN B O 1
ATOM 1626 N N . SER B 1 12 ? -28.203 61.531 39.219 1 53.03 12 SER B N 1
ATOM 1627 C CA . SER B 1 12 ? -26.766 61.5 39.062 1 53.03 12 SER B CA 1
ATOM 1628 C C . SER B 1 12 ? -26.234 60.094 38.938 1 53.03 12 SER B C 1
ATOM 1630 O O . SER B 1 12 ? -25.172 59.844 38.375 1 53.03 12 SER B O 1
ATOM 1632 N N . ILE B 1 13 ? -26.953 59.125 39.625 1 53.09 13 ILE B N 1
ATOM 1633 C CA . ILE B 1 13 ? -26.516 57.719 39.562 1 53.09 13 ILE B CA 1
ATOM 1634 C C . ILE B 1 13 ? -26.797 57.188 38.156 1 53.09 13 ILE B C 1
ATOM 1636 O O . ILE B 1 13 ? -26.062 56.312 37.656 1 53.09 13 ILE B O 1
ATOM 1640 N N . GLU B 1 14 ? -27.906 57.656 37.562 1 49.31 14 GLU B N 1
ATOM 1641 C CA . GLU B 1 14 ? -28.25 57.062 36.281 1 49.31 14 GLU B CA 1
ATOM 1642 C C . GLU B 1 14 ? -27.266 57.5 35.188 1 49.31 14 GLU B C 1
ATOM 1644 O O . GLU B 1 14 ? -27.125 56.812 34.188 1 49.31 14 GLU B O 1
ATOM 1649 N N . ASN B 1 15 ? -26.703 58.719 35.375 1 47.03 15 ASN B N 1
ATOM 1650 C CA . ASN B 1 15 ? -25.828 59.094 34.281 1 47.03 15 ASN B CA 1
ATOM 1651 C C . ASN B 1 15 ? -24.422 58.531 34.469 1 47.03 15 ASN B C 1
ATOM 1653 O O . ASN B 1 15 ? -23.438 59.281 34.438 1 47.03 15 ASN B O 1
ATOM 1657 N N . LYS B 1 16 ? -24.188 57.562 35.281 1 48.97 16 LYS B N 1
ATOM 1658 C CA . LYS B 1 16 ? -22.844 57 35.188 1 48.97 16 LYS B CA 1
ATOM 1659 C C . LYS B 1 16 ? -22.484 56.688 33.719 1 48.97 16 LYS B C 1
ATOM 1661 O O . LYS B 1 16 ? -23.25 56 33.031 1 48.97 16 LYS B O 1
ATOM 1666 N N . PRO B 1 17 ? -21.578 57.5 33.094 1 46.22 17 PRO B N 1
ATOM 1667 C CA . PRO B 1 17 ? -21.188 57.156 31.719 1 46.22 17 PRO B CA 1
ATOM 1668 C C . PRO B 1 17 ? -20.875 55.656 31.578 1 46.22 17 PRO B C 1
ATOM 1670 O O . PRO B 1 17 ? -20.438 55.031 32.531 1 46.22 17 PRO B O 1
ATOM 1673 N N . ALA B 1 18 ? -21.562 54.906 30.641 1 51.25 18 ALA B N 1
ATOM 1674 C CA . ALA B 1 18 ? -21.266 53.531 30.281 1 51.25 18 ALA B CA 1
ATOM 1675 C C . ALA B 1 18 ? -19.766 53.281 30.188 1 51.25 18 ALA B C 1
ATOM 1677 O O . ALA B 1 18 ? -19.016 54.219 29.844 1 51.25 18 ALA B O 1
ATOM 1678 N N . PRO B 1 19 ? -19.125 52.469 31.094 1 49.19 19 PRO B N 1
ATOM 1679 C CA . PRO B 1 19 ? -17.688 52.219 30.953 1 49.19 19 PRO B CA 1
ATOM 1680 C C . PRO B 1 19 ? -17.234 52.219 29.5 1 49.19 19 PRO B C 1
ATOM 1682 O O . PRO B 1 19 ? -18.031 51.969 28.594 1 49.19 19 PRO B O 1
ATOM 1685 N N . PRO B 1 20 ? -16.25 53.094 29.125 1 43.47 20 PRO B N 1
ATOM 1686 C CA . PRO B 1 20 ? -15.766 53.062 27.75 1 43.47 20 PRO B CA 1
ATOM 1687 C C . PRO B 1 20 ? -15.727 51.656 27.156 1 43.47 20 PRO B C 1
ATOM 1689 O O . PRO B 1 20 ? -15.57 50.688 27.891 1 43.47 20 PRO B O 1
ATOM 1692 N N . SER B 1 21 ? -16.562 51.375 26.172 1 47.94 21 SER B N 1
ATOM 1693 C CA . SER B 1 21 ? -16.469 50.125 25.406 1 47.94 21 SER B CA 1
ATOM 1694 C C . SER B 1 21 ? -15.016 49.656 25.297 1 47.94 21 SER B C 1
ATOM 1696 O O . SER B 1 21 ? -14.125 50.469 24.984 1 47.94 21 SER B O 1
ATOM 1698 N N . GLY B 1 22 ? -14.477 48.875 26.172 1 46.94 22 GLY B N 1
ATOM 1699 C CA . GLY B 1 22 ? -13.141 48.281 26.062 1 46.94 22 GLY B CA 1
ATOM 1700 C C . GLY B 1 22 ? -12.609 48.312 24.641 1 46.94 22 GLY B C 1
ATOM 1701 O O . GLY B 1 22 ? -13.359 48.562 23.688 1 46.94 22 GLY B O 1
ATOM 1702 N N . PRO B 1 23 ? -11.352 48.625 24.438 1 47.72 23 PRO B N 1
ATOM 1703 C CA . PRO B 1 23 ? -10.781 48.688 23.078 1 47.72 23 PRO B CA 1
ATOM 1704 C C . PRO B 1 23 ? -11.367 47.625 22.156 1 47.72 23 PRO B C 1
ATOM 1706 O O . PRO B 1 23 ? -11.516 46.438 22.547 1 47.72 23 PRO B O 1
ATOM 1709 N N . LYS B 1 24 ? -12.188 47.875 21.219 1 48.47 24 LYS B N 1
ATOM 1710 C CA . LYS B 1 24 ? -12.68 47 20.172 1 48.47 24 LYS B CA 1
ATOM 1711 C C . LYS B 1 24 ? -11.57 46.062 19.688 1 48.47 24 LYS B C 1
ATOM 1713 O O . LYS B 1 24 ? -10.43 46.469 19.516 1 48.47 24 LYS B O 1
ATOM 1718 N N . ARG B 1 25 ? -11.57 44.719 20.016 1 53.53 25 ARG B N 1
ATOM 1719 C CA . ARG B 1 25 ? -10.648 43.781 19.406 1 53.53 25 ARG B CA 1
ATOM 1720 C C . ARG B 1 25 ? -10.25 44.25 18 1 53.53 25 ARG B C 1
ATOM 1722 O O . ARG B 1 25 ? -11.102 44.656 17.219 1 53.53 25 ARG B O 1
ATOM 1729 N N . PRO B 1 26 ? -9.047 44.781 17.797 1 50.28 26 PRO B N 1
ATOM 1730 C CA . PRO B 1 26 ? -8.703 45.188 16.438 1 50.28 26 PRO B CA 1
ATOM 1731 C C . PRO B 1 26 ? -9.344 44.312 15.359 1 50.28 26 PRO B C 1
ATOM 1733 O O . PRO B 1 26 ? -9.406 43.094 15.516 1 50.28 26 PRO B O 1
ATOM 1736 N N . GLU B 1 27 ? -10.156 44.781 14.539 1 53.5 27 GLU B N 1
ATOM 1737 C CA . GLU B 1 27 ? -10.727 44.125 13.367 1 53.5 27 GLU B CA 1
ATOM 1738 C C . GLU B 1 27 ? -9.672 43.344 12.602 1 53.5 27 GLU B C 1
ATOM 1740 O O . GLU B 1 27 ? -8.68 43.906 12.141 1 53.5 27 GLU B O 1
ATOM 1745 N N . LYS B 1 28 ? -9.398 42.094 13.062 1 60.34 28 LYS B N 1
ATOM 1746 C CA . LYS B 1 28 ? -8.422 41.312 12.32 1 60.34 28 LYS B CA 1
ATOM 1747 C C . LYS B 1 28 ? -8.516 41.594 10.82 1 60.34 28 LYS B C 1
ATOM 1749 O O . LYS B 1 28 ? -9.609 41.656 10.266 1 60.34 28 LYS B O 1
ATOM 1754 N N . GLU B 1 29 ? -7.504 42 10.242 1 65.62 29 GLU B N 1
ATOM 1755 C CA . GLU B 1 29 ? -7.441 42.188 8.797 1 65.62 29 GLU B CA 1
ATOM 1756 C C . GLU B 1 29 ? -8.055 41.031 8.055 1 65.62 29 GLU B C 1
ATOM 1758 O O . GLU B 1 29 ? -8.008 39.875 8.531 1 65.62 29 GLU B O 1
ATOM 1763 N N . PRO B 1 30 ? -8.867 41.25 7.105 1 64.69 30 PRO B N 1
ATOM 1764 C CA . PRO B 1 30 ? -9.562 40.219 6.336 1 64.69 30 PRO B CA 1
ATOM 1765 C C . PRO B 1 30 ? -8.648 39.062 5.953 1 64.69 30 PRO B C 1
ATOM 1767 O O . PRO B 1 30 ? -9.094 37.906 5.914 1 64.69 30 PRO B O 1
ATOM 1770 N N . GLN B 1 31 ? -7.383 39.312 5.684 1 64.06 31 GLN B N 1
ATOM 1771 C CA . GLN B 1 31 ? -6.445 38.281 5.309 1 64.06 31 GLN B CA 1
ATOM 1772 C C . GLN B 1 31 ? -6.199 37.312 6.477 1 64.06 31 GLN B C 1
ATOM 1774 O O . GLN B 1 31 ? -6.137 36.094 6.285 1 64.06 31 GLN B O 1
ATOM 1779 N N . LEU B 1 32 ? -5.973 37.844 7.621 1 66.94 32 LEU B N 1
ATOM 1780 C CA . LEU B 1 32 ? -5.715 37.031 8.82 1 66.94 32 LEU B CA 1
ATOM 1781 C C . LEU B 1 32 ? -6.922 36.188 9.172 1 66.94 32 LEU B C 1
ATOM 1783 O O . LEU B 1 32 ? -6.77 35.031 9.609 1 66.94 32 LEU B O 1
ATOM 1787 N N . GLU B 1 33 ? -8 36.812 8.891 1 71.44 33 GLU B N 1
ATOM 1788 C CA . GLU B 1 33 ? -9.234 36.062 9.133 1 71.44 33 GLU B CA 1
ATOM 1789 C C . GLU B 1 33 ? -9.352 34.844 8.211 1 71.44 33 GLU B C 1
ATOM 1791 O O . GLU B 1 33 ? -9.789 33.781 8.633 1 71.44 33 GLU B O 1
ATOM 1796 N N . ASN B 1 34 ? -8.852 35.125 7.035 1 78.31 34 ASN B N 1
ATOM 1797 C CA . ASN B 1 34 ? -8.875 34.031 6.082 1 78.31 34 ASN B CA 1
ATOM 1798 C C . ASN B 1 34 ? -7.906 32.906 6.48 1 78.31 34 ASN B C 1
ATOM 1800 O O . ASN B 1 34 ? -8.227 31.719 6.359 1 78.31 34 ASN B O 1
ATOM 1804 N N . LEU B 1 35 ? -6.781 33.344 7.094 1 82.94 35 LEU B N 1
ATOM 1805 C CA . LEU B 1 35 ? -5.793 32.344 7.52 1 82.94 35 LEU B CA 1
ATOM 1806 C C . LEU B 1 35 ? -6.312 31.547 8.695 1 82.94 35 LEU B C 1
ATOM 1808 O O . LEU B 1 35 ? -6.125 30.328 8.75 1 82.94 35 LEU B O 1
ATOM 1812 N N . ASP B 1 36 ? -6.898 32.188 9.586 1 85.88 36 ASP B N 1
ATOM 1813 C CA . ASP B 1 36 ? -7.457 31.516 10.758 1 85.88 36 ASP B CA 1
ATOM 1814 C C . ASP B 1 36 ? -8.547 30.531 10.352 1 85.88 36 ASP B C 1
ATOM 1816 O O . ASP B 1 36 ? -8.664 29.453 10.938 1 85.88 36 ASP B O 1
ATOM 1820 N N . GLU B 1 37 ? -9.258 30.984 9.391 1 88.69 37 GLU B N 1
ATOM 1821 C CA . GLU B 1 37 ? -10.305 30.094 8.898 1 88.69 37 GLU B CA 1
ATOM 1822 C C . GLU B 1 37 ? -9.719 28.859 8.242 1 88.69 37 GLU B C 1
ATOM 1824 O O . GLU B 1 37 ? -10.234 27.75 8.414 1 88.69 37 GLU B O 1
ATOM 1829 N N . ILE B 1 38 ? -8.656 29.125 7.547 1 87.31 38 ILE B N 1
ATOM 1830 C CA . ILE B 1 38 ? -7.977 28.016 6.898 1 87.31 38 ILE B CA 1
ATOM 1831 C C . ILE B 1 38 ? -7.43 27.047 7.953 1 87.31 38 ILE B C 1
ATOM 1833 O O . ILE B 1 38 ? -7.617 25.844 7.855 1 87.31 38 ILE B O 1
ATOM 1837 N N . PHE B 1 39 ? -6.863 27.578 8.992 1 89.75 39 PHE B N 1
ATOM 1838 C CA . PHE B 1 39 ? -6.309 26.75 10.062 1 89.75 39 PHE B CA 1
ATOM 1839 C C . PHE B 1 39 ? -7.402 25.953 10.758 1 89.75 39 PHE B C 1
ATOM 1841 O O . PHE B 1 39 ? -7.215 24.781 11.086 1 89.75 39 PHE B O 1
ATOM 1848 N N . LYS B 1 40 ? -8.469 26.609 10.922 1 89.25 40 LYS B N 1
ATOM 1849 C CA . LYS B 1 40 ? -9.586 25.938 11.586 1 89.25 40 LYS B CA 1
ATOM 1850 C C . LYS B 1 40 ? -10.148 24.812 10.727 1 89.25 40 LYS B C 1
ATOM 1852 O O . LYS B 1 40 ? -10.438 23.719 11.234 1 89.25 40 LYS B O 1
ATOM 1857 N N . ARG B 1 41 ? -10.273 25.109 9.492 1 88.19 41 ARG B N 1
ATOM 1858 C CA . ARG B 1 41 ? -10.797 24.094 8.578 1 88.19 41 ARG B CA 1
ATOM 1859 C C . ARG B 1 41 ? -9.883 22.859 8.547 1 88.19 41 ARG B C 1
ATOM 1861 O O . ARG B 1 41 ? -10.359 21.734 8.617 1 88.19 41 ARG B O 1
ATOM 1868 N N . ILE B 1 42 ? -8.656 23.125 8.461 1 88.38 42 ILE B N 1
ATOM 1869 C CA . ILE B 1 42 ? -7.68 22.047 8.398 1 88.38 42 ILE B CA 1
ATOM 1870 C C . ILE B 1 42 ? -7.672 21.281 9.727 1 88.38 42 ILE B C 1
ATOM 1872 O O . ILE B 1 42 ? -7.602 20.047 9.742 1 88.38 42 ILE B O 1
ATOM 1876 N N . SER B 1 43 ? -7.742 22.016 10.789 1 88.88 43 SER B N 1
ATOM 1877 C CA . SER B 1 43 ? -7.789 21.406 12.109 1 88.88 43 SER B CA 1
ATOM 1878 C C . SER B 1 43 ? -8.992 20.469 12.242 1 88.88 43 SER B C 1
ATOM 1880 O O . SER B 1 43 ? -8.867 19.359 12.781 1 88.88 43 SER B O 1
ATOM 1882 N N . ASP B 1 44 ? -10.078 20.844 11.711 1 88 44 ASP B N 1
ATOM 1883 C CA . ASP B 1 44 ? -11.289 20.047 11.773 1 88 44 ASP B CA 1
ATOM 1884 C C . ASP B 1 44 ? -11.156 18.781 10.93 1 88 44 ASP B C 1
ATOM 1886 O O . ASP B 1 44 ? -11.641 17.719 11.32 1 88 44 ASP B O 1
ATOM 1890 N N . ASP B 1 45 ? -10.516 18.938 9.828 1 85.81 45 ASP B N 1
ATOM 1891 C CA . ASP B 1 45 ? -10.344 17.812 8.922 1 85.81 45 ASP B CA 1
ATOM 1892 C C . ASP B 1 45 ? -9.445 16.734 9.531 1 85.81 45 ASP B C 1
ATOM 1894 O O . ASP B 1 45 ? -9.594 15.547 9.234 1 85.81 45 ASP B O 1
ATOM 1898 N N . PHE B 1 46 ? -8.586 17.141 10.414 1 86.56 46 PHE B N 1
ATOM 1899 C CA . PHE B 1 46 ? -7.617 16.203 10.992 1 86.56 46 PHE B CA 1
ATOM 1900 C C . PHE B 1 46 ? -7.891 15.984 12.469 1 86.56 46 PHE B C 1
ATOM 1902 O O . PHE B 1 46 ? -7 15.578 13.219 1 86.56 46 PHE B O 1
ATOM 1909 N N . SER B 1 47 ? -9.102 16.234 12.875 1 83.75 47 SER B N 1
ATOM 1910 C CA . SER B 1 47 ? -9.469 16.141 14.281 1 83.75 47 SER B CA 1
ATOM 1911 C C . SER B 1 47 ? -9.43 14.703 14.781 1 83.75 47 SER B C 1
ATOM 1913 O O . SER B 1 47 ? -9.227 14.461 15.969 1 83.75 47 SER B O 1
ATOM 1915 N N . ASP B 1 48 ? -9.445 13.75 13.844 1 82.31 48 ASP B N 1
ATOM 1916 C CA . ASP B 1 48 ? -9.539 12.344 14.25 1 82.31 48 ASP B CA 1
ATOM 1917 C C . ASP B 1 48 ? -8.156 11.703 14.312 1 82.31 48 ASP B C 1
ATOM 1919 O O . ASP B 1 48 ? -8.031 10.516 14.625 1 82.31 48 ASP B O 1
ATOM 1923 N N . VAL B 1 49 ? -7.16 12.477 14.133 1 88.94 49 VAL B N 1
ATOM 1924 C CA . VAL B 1 49 ? -5.797 11.961 14.18 1 88.94 49 VAL B CA 1
ATOM 1925 C C . VAL B 1 49 ? -5.203 12.195 15.562 1 88.94 49 VAL B C 1
ATOM 1927 O O . VAL B 1 49 ? -4.637 13.258 15.828 1 88.94 49 VAL B O 1
ATOM 1930 N N . ALA B 1 50 ? -5.207 11.211 16.422 1 89 50 ALA B N 1
ATOM 1931 C CA . ALA B 1 50 ? -4.832 11.32 17.828 1 89 50 ALA B CA 1
ATOM 1932 C C . ALA B 1 50 ? -3.367 11.719 17.969 1 89 50 ALA B C 1
ATOM 1934 O O . ALA B 1 50 ? -3.039 12.648 18.703 1 89 50 ALA B O 1
ATOM 1935 N N . PRO B 1 51 ? -2.488 11.008 17.234 1 89.88 51 PRO B N 1
ATOM 1936 C CA . PRO B 1 51 ? -1.085 11.391 17.391 1 89.88 51 PRO B CA 1
ATOM 1937 C C . PRO B 1 51 ? -0.821 12.844 17 1 89.88 51 PRO B C 1
ATOM 1939 O O . PRO B 1 51 ? 0.023 13.508 17.609 1 89.88 51 PRO B O 1
ATOM 1942 N N . LEU B 1 52 ? -1.485 13.328 16.078 1 90.44 52 LEU B N 1
ATOM 1943 C CA . LEU B 1 52 ? -1.338 14.719 15.656 1 90.44 52 LEU B CA 1
ATOM 1944 C C . LEU B 1 52 ? -1.804 15.68 16.734 1 90.44 52 LEU B C 1
ATOM 1946 O O . LEU B 1 52 ? -1.163 16.703 16.984 1 90.44 52 LEU B O 1
ATOM 1950 N N . GLN B 1 53 ? -2.893 15.297 17.375 1 89.94 53 GLN B N 1
ATOM 1951 C CA . GLN B 1 53 ? -3.424 16.125 18.453 1 89.94 53 GLN B CA 1
ATOM 1952 C C . GLN B 1 53 ? -2.473 16.156 19.641 1 89.94 53 GLN B C 1
ATOM 1954 O O . GLN B 1 53 ? -2.27 17.203 20.266 1 89.94 53 GLN B O 1
ATOM 1959 N N . HIS B 1 54 ? -1.869 15.039 19.875 1 89.75 54 HIS B N 1
ATOM 1960 C CA . HIS B 1 54 ? -0.932 14.953 20.984 1 89.75 54 HIS B CA 1
ATOM 1961 C C . HIS B 1 54 ? 0.306 15.805 20.734 1 89.75 54 HIS B C 1
ATOM 1963 O O . HIS B 1 54 ? 0.769 16.516 21.641 1 89.75 54 HIS B O 1
ATOM 1969 N N . ILE B 1 55 ? 0.785 15.773 19.562 1 91.62 55 ILE B N 1
ATOM 1970 C CA . ILE B 1 55 ? 1.972 16.547 19.219 1 91.62 55 ILE B CA 1
ATOM 1971 C C . ILE B 1 55 ? 1.644 18.047 19.25 1 91.62 55 ILE B C 1
ATOM 1973 O O . ILE B 1 55 ? 2.43 18.844 19.75 1 91.62 55 ILE B O 1
ATOM 1977 N N . ALA B 1 56 ? 0.487 18.359 18.703 1 92.56 56 ALA B N 1
ATOM 1978 C CA . ALA B 1 56 ? 0.054 19.75 18.703 1 92.56 56 ALA B CA 1
ATOM 1979 C C . ALA B 1 56 ? -0.066 20.297 20.125 1 92.56 56 ALA B C 1
ATOM 1981 O O . ALA B 1 56 ? 0.324 21.438 20.406 1 92.56 56 ALA B O 1
ATOM 1982 N N . GLN B 1 57 ? -0.562 19.484 20.984 1 89.56 57 GLN B N 1
ATOM 1983 C CA . GLN B 1 57 ? -0.711 19.875 22.391 1 89.56 57 GLN B CA 1
ATOM 1984 C C . GLN B 1 57 ? 0.648 20.047 23.062 1 89.56 57 GLN B C 1
ATOM 1986 O O . GLN B 1 57 ? 0.847 20.969 23.844 1 89.56 57 GLN B O 1
ATOM 1991 N N . LYS B 1 58 ? 1.504 19.188 22.766 1 91.38 58 LYS B N 1
ATOM 1992 C CA . LYS B 1 58 ? 2.838 19.25 23.359 1 91.38 58 LYS B CA 1
ATOM 1993 C C . LYS B 1 58 ? 3.566 20.531 22.953 1 91.38 58 LYS B C 1
ATOM 1995 O O . LYS B 1 58 ? 4.266 21.141 23.766 1 91.38 58 LYS B O 1
ATOM 2000 N N . PHE B 1 59 ? 3.422 20.953 21.703 1 92.25 59 PHE B N 1
ATOM 2001 C CA . PHE B 1 59 ? 4.094 22.125 21.172 1 92.25 59 PHE B CA 1
ATOM 2002 C C . PHE B 1 59 ? 3.225 23.375 21.359 1 92.25 59 PHE B C 1
ATOM 2004 O O . PHE B 1 59 ? 3.643 24.484 21.031 1 92.25 59 PHE B O 1
ATOM 2011 N N . ASN B 1 60 ? 2.064 23.203 21.844 1 92 60 ASN B N 1
ATOM 2012 C CA . ASN B 1 60 ? 1.102 24.266 22.125 1 92 60 ASN B CA 1
ATOM 2013 C C . ASN B 1 60 ? 0.748 25.031 20.859 1 92 60 ASN B C 1
ATOM 2015 O O . ASN B 1 60 ? 0.798 26.266 20.844 1 92 60 ASN B O 1
ATOM 2019 N N . VAL B 1 61 ? 0.473 24.391 19.828 1 92.25 61 VAL B N 1
ATOM 2020 C CA . VAL B 1 61 ? 0.061 24.984 18.562 1 92.25 61 VAL B CA 1
ATOM 2021 C C . VAL B 1 61 ? -1.249 24.359 18.094 1 92.25 61 VAL B C 1
ATOM 2023 O O . VAL B 1 61 ? -1.618 23.266 18.547 1 92.25 61 VAL B O 1
ATOM 2026 N N . ASN B 1 62 ? -1.961 25.141 17.234 1 91.94 62 ASN B N 1
ATOM 2027 C CA . ASN B 1 62 ? -3.17 24.594 16.625 1 91.94 62 ASN B CA 1
ATOM 2028 C C . ASN B 1 62 ? -2.846 23.469 15.648 1 91.94 62 ASN B C 1
ATOM 2030 O O . ASN B 1 62 ? -1.884 23.562 14.883 1 91.94 62 ASN B O 1
ATOM 2034 N N . PRO B 1 63 ? -3.631 22.406 15.703 1 9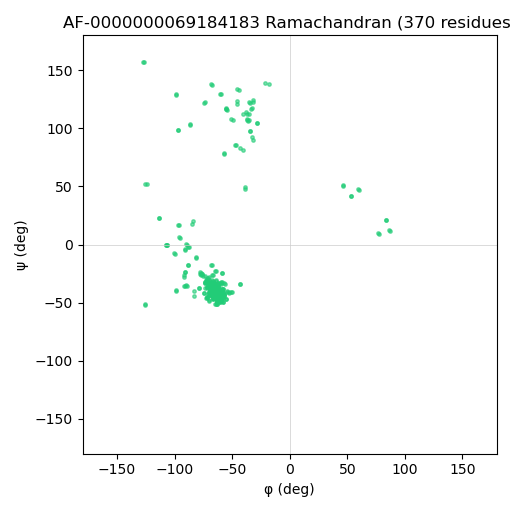1.56 63 PRO B N 1
ATOM 2035 C CA . PRO B 1 63 ? -3.385 21.281 14.797 1 91.56 63 PRO B CA 1
ATOM 2036 C C . PRO B 1 63 ? -3.34 21.719 13.328 1 91.56 63 PRO B C 1
ATOM 2038 O O . PRO B 1 63 ? -2.557 21.172 12.547 1 91.56 63 PRO B O 1
ATOM 2041 N N . GLY B 1 64 ? -4.203 22.578 12.984 1 92.94 64 GLY B N 1
ATOM 2042 C CA . GLY B 1 64 ? -4.18 23.078 11.617 1 92.94 64 GLY B CA 1
ATOM 2043 C C . GLY B 1 64 ? -2.857 23.703 11.234 1 92.94 64 GLY B C 1
ATOM 2044 O O . GLY B 1 64 ? -2.35 23.484 10.133 1 92.94 64 GLY B O 1
ATOM 2045 N N . GLN B 1 65 ? -2.324 24.531 12.125 1 92.81 65 GLN B N 1
ATOM 2046 C CA . GLN B 1 65 ? -1.023 25.141 11.906 1 92.81 65 GLN B CA 1
ATOM 2047 C C . GLN B 1 65 ? 0.08 24.094 11.805 1 92.81 65 GLN B C 1
ATOM 2049 O O . GLN B 1 65 ? 0.991 24.219 10.984 1 92.81 65 GLN B O 1
ATOM 2054 N N . LEU B 1 66 ? -0.035 23.156 12.648 1 93.31 66 LEU B N 1
ATOM 2055 C CA . LEU B 1 66 ? 0.966 22.094 12.656 1 93.31 66 LEU B CA 1
ATOM 2056 C C . LEU B 1 66 ? 0.97 21.344 11.336 1 93.31 66 LEU B C 1
ATOM 2058 O O . LEU B 1 66 ? 2.033 21.094 10.758 1 93.31 66 LEU B O 1
ATOM 2062 N N . VAL B 1 67 ? -0.154 20.984 10.883 1 93 67 VAL B N 1
ATOM 2063 C CA . VAL B 1 67 ? -0.289 20.25 9.625 1 93 67 VAL B CA 1
ATOM 2064 C C . VAL B 1 67 ? 0.293 21.078 8.484 1 93 67 VAL B C 1
ATOM 2066 O O . VAL B 1 67 ? 1.078 20.578 7.68 1 93 67 VAL B O 1
ATOM 2069 N N . LEU B 1 68 ? -0.071 22.281 8.414 1 92.75 68 LEU B N 1
ATOM 2070 C CA . LEU B 1 68 ? 0.416 23.156 7.348 1 92.75 68 LEU B CA 1
ATOM 2071 C C . LEU B 1 68 ? 1.926 23.344 7.445 1 92.75 68 LEU B C 1
ATOM 2073 O O . LEU B 1 68 ? 2.617 23.391 6.426 1 92.75 68 LEU B O 1
ATOM 2077 N N . GLY B 1 69 ? 2.357 23.484 8.625 1 92.5 69 GLY B N 1
ATOM 2078 C CA . GLY B 1 69 ? 3.795 23.562 8.836 1 92.5 69 GLY B CA 1
ATOM 2079 C C . GLY B 1 69 ? 4.535 22.328 8.352 1 92.5 69 GLY B C 1
ATOM 2080 O O . GLY B 1 69 ? 5.562 22.438 7.68 1 92.5 69 GLY B O 1
ATOM 2081 N N . ILE B 1 70 ? 4.055 21.172 8.711 1 92.75 70 ILE B N 1
ATOM 2082 C CA . ILE B 1 70 ? 4.652 19.906 8.297 1 92.75 70 ILE B CA 1
ATOM 2083 C C . ILE B 1 70 ? 4.68 19.828 6.773 1 92.75 70 ILE B C 1
ATOM 2085 O O . ILE B 1 70 ? 5.691 19.438 6.188 1 92.75 70 ILE B O 1
ATOM 2089 N N . ILE B 1 71 ? 3.604 20.203 6.133 1 92.88 71 ILE B N 1
ATOM 2090 C CA . ILE B 1 71 ? 3.502 20.156 4.676 1 92.88 71 ILE B CA 1
ATOM 2091 C C . ILE B 1 71 ? 4.531 21.109 4.066 1 92.88 71 ILE B C 1
ATOM 2093 O O . ILE B 1 71 ? 5.219 20.75 3.104 1 92.88 71 ILE B O 1
ATOM 2097 N N . PHE B 1 72 ? 4.598 22.25 4.652 1 93.31 72 PHE B N 1
ATOM 2098 C CA . PHE B 1 72 ? 5.547 23.234 4.152 1 93.31 72 PHE B CA 1
ATOM 2099 C C . PHE B 1 72 ? 6.977 22.719 4.266 1 93.31 72 PHE B C 1
ATOM 2101 O O . PHE B 1 72 ? 7.754 22.828 3.316 1 93.31 72 PHE B O 1
ATOM 2108 N N . VAL B 1 73 ? 7.316 22.234 5.363 1 93.5 73 VAL B N 1
ATOM 2109 C CA . VAL B 1 73 ? 8.656 21.703 5.594 1 93.5 73 VAL B CA 1
ATOM 2110 C C . VAL B 1 73 ? 8.922 20.547 4.641 1 93.5 73 VAL B C 1
ATOM 2112 O O . VAL B 1 73 ? 10 20.438 4.062 1 93.5 73 VAL B O 1
ATOM 2115 N N . ALA B 1 74 ? 7.949 19.703 4.504 1 92.88 74 ALA B N 1
ATOM 2116 C CA . ALA B 1 74 ? 8.078 18.562 3.607 1 92.88 74 ALA B CA 1
ATOM 2117 C C . ALA B 1 74 ? 8.359 19.016 2.178 1 92.88 74 ALA B C 1
ATOM 2119 O O . ALA B 1 74 ? 9.258 18.484 1.521 1 92.88 74 ALA B O 1
ATOM 2120 N N . PHE B 1 75 ? 7.672 19.969 1.725 1 91.56 75 PHE B N 1
ATOM 2121 C CA . PHE B 1 75 ? 7.859 20.484 0.373 1 91.56 75 PHE B CA 1
ATOM 2122 C C . PHE B 1 75 ? 9.25 21.094 0.21 1 91.56 75 PHE B C 1
ATOM 2124 O O . PHE B 1 75 ? 9.93 20.844 -0.788 1 91.56 75 PHE B O 1
ATOM 2131 N N . THR B 1 76 ? 9.633 21.828 1.161 1 92 76 THR B N 1
ATOM 2132 C CA . THR B 1 76 ? 10.938 22.469 1.109 1 92 76 THR B CA 1
ATOM 2133 C C . THR B 1 76 ? 12.055 21.422 1.096 1 92 76 THR B C 1
ATOM 2135 O O . THR B 1 76 ? 12.984 21.5 0.297 1 92 76 THR B O 1
ATOM 2138 N N . LEU B 1 77 ? 11.953 20.469 1.939 1 91.62 77 LEU B N 1
ATOM 2139 C CA . LEU B 1 77 ? 12.953 19.422 2.023 1 91.62 77 LEU B CA 1
ATOM 2140 C C . LEU B 1 77 ? 13.07 18.672 0.696 1 91.62 77 LEU B C 1
ATOM 2142 O O . LEU B 1 77 ? 14.18 18.375 0.243 1 91.62 77 LEU B O 1
ATOM 2146 N N . THR B 1 78 ? 11.969 18.391 0.079 1 88.94 78 THR B N 1
ATOM 2147 C CA . THR B 1 78 ? 11.969 17.594 -1.143 1 88.94 78 THR B CA 1
ATOM 2148 C C . THR B 1 78 ? 12.492 18.406 -2.322 1 88.94 78 THR B C 1
ATOM 2150 O O . THR B 1 78 ? 13.125 17.859 -3.23 1 88.94 78 THR B O 1
ATOM 2153 N N . ILE B 1 79 ? 12.25 19.734 -2.32 1 86.94 79 ILE B N 1
ATOM 2154 C CA . ILE B 1 79 ? 12.742 20.609 -3.379 1 86.94 79 ILE B CA 1
ATOM 2155 C C . ILE B 1 79 ? 14.266 20.609 -3.371 1 86.94 79 ILE B C 1
ATOM 2157 O O . ILE B 1 79 ? 14.898 20.609 -4.43 1 86.94 79 ILE B O 1
ATOM 2161 N N . PHE B 1 80 ? 14.805 20.531 -2.232 1 86.69 80 PHE B N 1
ATOM 2162 C CA . PHE B 1 80 ? 16.25 20.562 -2.104 1 86.69 80 PHE B CA 1
ATOM 2163 C C . PHE B 1 80 ? 16.844 19.156 -2.18 1 86.69 80 PHE B C 1
ATOM 2165 O O . PHE B 1 80 ? 18.062 18.984 -2.125 1 86.69 80 PHE B O 1
ATOM 2172 N N . GLY B 1 81 ? 16.016 18.25 -2.328 1 78.62 81 GLY B N 1
ATOM 2173 C CA . GLY B 1 81 ? 16.453 16.875 -2.48 1 78.62 81 GLY B CA 1
ATOM 2174 C C . GLY B 1 81 ? 16.875 16.234 -1.169 1 78.62 81 GLY B C 1
ATOM 2175 O O . GLY B 1 81 ? 17.422 15.133 -1.158 1 78.62 81 GLY B O 1
ATOM 2176 N N . ALA B 1 82 ? 16.562 17 -0.121 1 82.88 82 ALA B N 1
ATOM 2177 C CA . ALA B 1 82 ? 16.891 16.469 1.199 1 82.88 82 ALA B CA 1
ATOM 2178 C C . ALA B 1 82 ? 15.672 15.836 1.856 1 82.88 82 ALA B C 1
ATOM 2180 O O . ALA B 1 82 ? 14.539 16.266 1.622 1 82.88 82 ALA B O 1
ATOM 2181 N N . GLY B 1 83 ? 15.766 14.641 2.346 1 86.88 83 GLY B N 1
ATOM 2182 C CA . GLY B 1 83 ? 14.711 14.078 3.182 1 86.88 83 GLY B CA 1
ATOM 2183 C C . GLY B 1 83 ? 13.609 13.406 2.387 1 86.88 83 GLY B C 1
ATOM 2184 O O . GLY B 1 83 ? 12.469 13.32 2.846 1 86.88 83 GLY B O 1
ATOM 2185 N N . ASN B 1 84 ? 13.773 13.141 1.083 1 84.31 84 ASN B N 1
ATOM 2186 C CA . ASN B 1 84 ? 12.75 12.539 0.233 1 84.31 84 ASN B CA 1
ATOM 2187 C C . ASN B 1 84 ? 12.188 11.266 0.853 1 84.31 84 ASN B C 1
ATOM 2189 O O . ASN B 1 84 ? 10.969 11.062 0.851 1 84.31 84 ASN B O 1
ATOM 2193 N N . LEU B 1 85 ? 13.055 10.578 1.375 1 84.75 85 LEU B N 1
ATOM 2194 C CA . LEU B 1 85 ? 12.633 9.32 1.991 1 84.75 85 LEU B CA 1
ATOM 2195 C C . LEU B 1 85 ? 11.758 9.586 3.211 1 84.75 85 LEU B C 1
ATOM 2197 O O . LEU B 1 85 ? 10.719 8.945 3.387 1 84.75 85 LEU B O 1
ATOM 2201 N N . LEU B 1 86 ? 12.234 10.492 3.977 1 88.94 86 LEU B N 1
ATOM 2202 C CA . LEU B 1 86 ? 11.484 10.828 5.184 1 88.94 86 LEU B CA 1
ATOM 2203 C C . LEU B 1 86 ? 10.086 11.32 4.836 1 88.94 86 LEU B C 1
ATOM 2205 O O . LEU B 1 86 ? 9.102 10.867 5.426 1 88.94 86 LEU B O 1
ATOM 2209 N N . VAL B 1 87 ? 10 12.203 3.898 1 92.31 87 VAL B N 1
ATOM 2210 C CA . VAL B 1 87 ? 8.727 12.773 3.492 1 92.31 87 VAL B CA 1
ATOM 2211 C C . VAL B 1 87 ? 7.836 11.688 2.898 1 92.31 87 VAL B C 1
ATOM 2213 O O . VAL B 1 87 ? 6.641 11.617 3.203 1 92.31 87 VAL B O 1
ATOM 2216 N N . LYS B 1 88 ? 8.375 10.859 2.096 1 89.88 88 LYS B N 1
ATOM 2217 C CA . LYS B 1 88 ? 7.645 9.742 1.504 1 89.88 88 LYS B CA 1
ATOM 2218 C C . LYS B 1 88 ? 7.066 8.828 2.584 1 89.88 88 LYS B C 1
ATOM 2220 O O . LYS B 1 88 ? 5.918 8.383 2.48 1 89.88 88 LYS B O 1
ATOM 2225 N N . ILE B 1 89 ? 7.797 8.656 3.562 1 91.38 89 ILE B N 1
ATOM 2226 C CA . ILE B 1 89 ? 7.363 7.77 4.633 1 91.38 89 ILE B CA 1
ATOM 2227 C C . ILE B 1 89 ? 6.238 8.43 5.43 1 91.38 89 ILE B C 1
ATOM 2229 O O . ILE B 1 89 ? 5.18 7.828 5.633 1 91.38 89 ILE B O 1
ATOM 2233 N N . LEU B 1 90 ? 6.402 9.625 5.754 1 92.69 90 LEU B N 1
ATOM 2234 C CA . LEU B 1 90 ? 5.438 10.305 6.613 1 92.69 90 LEU B CA 1
ATOM 2235 C C . LEU B 1 90 ? 4.145 10.586 5.863 1 92.69 90 LEU B C 1
ATOM 2237 O O . LEU B 1 90 ? 3.059 10.234 6.332 1 92.69 90 LEU B O 1
ATOM 2241 N N . ILE B 1 91 ? 4.258 11.07 4.664 1 93.69 91 ILE B N 1
ATOM 2242 C CA . ILE B 1 91 ? 3.092 11.547 3.928 1 93.69 91 ILE B CA 1
ATOM 2243 C C . ILE B 1 91 ? 2.518 10.422 3.078 1 93.69 91 ILE B C 1
ATOM 2245 O O . ILE B 1 91 ? 1.299 10.289 2.945 1 93.69 91 ILE B O 1
ATOM 2249 N N . GLY B 1 92 ? 3.398 9.641 2.586 1 94.19 92 GLY B N 1
ATOM 2250 C CA . GLY B 1 92 ? 2.973 8.633 1.628 1 94.19 92 GLY B CA 1
ATOM 2251 C C . GLY B 1 92 ? 2.605 7.312 2.275 1 94.19 92 GLY B C 1
ATOM 2252 O O . GLY B 1 92 ? 1.792 6.559 1.74 1 94.19 92 GLY B O 1
ATOM 2253 N N . ILE B 1 93 ? 3.135 7.09 3.436 1 95.12 93 ILE B N 1
ATOM 2254 C CA . ILE B 1 93 ? 2.969 5.746 3.971 1 95.12 93 ILE B CA 1
ATOM 2255 C C . ILE B 1 93 ? 2.355 5.816 5.367 1 95.12 93 ILE B C 1
ATOM 2257 O O . ILE B 1 93 ? 1.271 5.277 5.602 1 95.12 93 ILE B O 1
ATOM 2261 N N . LEU B 1 94 ? 2.895 6.578 6.23 1 93.81 94 LEU B N 1
ATOM 2262 C CA . LEU B 1 94 ? 2.521 6.527 7.641 1 93.81 94 LEU B CA 1
ATOM 2263 C C . LEU B 1 94 ? 1.115 7.082 7.852 1 93.81 94 LEU B C 1
ATOM 2265 O O . LEU B 1 94 ? 0.287 6.449 8.508 1 93.81 94 LEU B O 1
ATOM 2269 N N . TYR B 1 95 ? 0.853 8.203 7.289 1 94.25 95 TYR B N 1
ATOM 2270 C CA . TYR B 1 95 ? -0.47 8.789 7.477 1 94.25 95 TYR B CA 1
ATOM 2271 C C . TYR B 1 95 ? -1.549 7.91 6.855 1 94.25 95 TYR B C 1
ATOM 2273 O O . TYR B 1 95 ? -2.52 7.543 7.52 1 94.25 95 TYR B O 1
ATOM 2281 N N . PRO B 1 96 ? -1.355 7.547 5.602 1 95.31 96 PRO B N 1
ATOM 2282 C CA . PRO B 1 96 ? -2.355 6.656 5.004 1 95.31 96 PRO B CA 1
ATOM 2283 C C . PRO B 1 96 ? -2.5 5.34 5.762 1 95.31 96 PRO B C 1
ATOM 2285 O O . PRO B 1 96 ? -3.609 4.816 5.891 1 95.31 96 PRO B O 1
ATOM 2288 N N . ALA B 1 97 ? -1.42 4.82 6.223 1 95.5 97 ALA B N 1
ATOM 2289 C CA . ALA B 1 97 ? -1.479 3.576 6.984 1 95.5 97 ALA B CA 1
ATOM 2290 C C . ALA B 1 97 ? -2.281 3.76 8.273 1 95.5 97 ALA B C 1
ATOM 2292 O O . ALA B 1 97 ? -3.113 2.918 8.617 1 95.5 97 ALA B O 1
ATOM 2293 N N . TYR B 1 98 ? -2.02 4.832 8.922 1 94.12 98 TYR B N 1
ATOM 2294 C CA . TYR B 1 98 ? -2.75 5.141 10.148 1 94.12 98 TYR B CA 1
ATOM 2295 C C . TYR B 1 98 ? -4.246 5.246 9.875 1 94.12 98 TYR B C 1
ATOM 2297 O O . TYR B 1 98 ? -5.055 4.664 10.609 1 94.12 98 TYR B O 1
ATOM 2305 N N . MET B 1 99 ? -4.566 5.922 8.883 1 93.56 99 MET B N 1
ATOM 2306 C CA . MET B 1 99 ? -5.973 6.113 8.547 1 93.56 99 MET B CA 1
ATOM 2307 C C . MET B 1 99 ? -6.602 4.801 8.086 1 93.56 99 MET B C 1
ATOM 2309 O O . MET B 1 99 ? -7.785 4.555 8.344 1 93.56 99 MET B O 1
ATOM 2313 N N . SER B 1 100 ? -5.867 4.004 7.375 1 95.25 100 SER B N 1
ATOM 2314 C CA . SER B 1 100 ? -6.359 2.691 6.965 1 95.25 100 SER B CA 1
ATOM 2315 C C . SER B 1 100 ? -6.703 1.829 8.18 1 95.25 100 SER B C 1
ATOM 2317 O O . SER B 1 100 ? -7.727 1.139 8.18 1 95.25 100 SER B O 1
ATOM 2319 N N . VAL B 1 101 ? -5.863 1.914 9.18 1 94.81 101 VAL B N 1
ATOM 2320 C CA . VAL B 1 101 ? -6.113 1.156 10.398 1 94.81 101 VAL B CA 1
ATOM 2321 C C . VAL B 1 101 ? -7.406 1.636 11.055 1 94.81 101 VAL B C 1
ATOM 2323 O O . VAL B 1 101 ? -8.242 0.825 11.461 1 94.81 101 VAL B O 1
ATOM 2326 N N . GLN B 1 102 ? -7.551 2.887 11.086 1 92.44 102 GLN B N 1
ATOM 2327 C CA . GLN B 1 102 ? -8.758 3.465 11.672 1 92.44 102 GLN B CA 1
ATOM 2328 C C . GLN B 1 102 ? -10 3.039 10.898 1 92.44 102 GLN B C 1
ATOM 2330 O O . GLN B 1 102 ? -11.031 2.711 11.5 1 92.44 102 GLN B O 1
ATOM 2335 N N . CYS B 1 103 ? -9.859 3.043 9.633 1 90.94 103 CYS B N 1
ATOM 2336 C CA . CYS B 1 103 ? -10.977 2.695 8.773 1 90.94 103 CYS B CA 1
ATOM 2337 C C . CYS B 1 103 ? -11.398 1.244 8.977 1 90.94 103 CYS B C 1
ATOM 2339 O O . CYS B 1 103 ? -12.594 0.941 9.039 1 90.94 103 CYS B O 1
ATOM 2341 N N . VAL B 1 104 ? -10.453 0.42 9.078 1 91.31 104 VAL B N 1
ATOM 2342 C CA . VAL B 1 104 ? -10.734 -1.001 9.266 1 91.31 104 VAL B CA 1
ATOM 2343 C C . VAL B 1 104 ? -11.328 -1.237 10.648 1 91.31 104 VAL B C 1
ATOM 2345 O O . VAL B 1 104 ? -12.289 -1.998 10.789 1 91.31 104 VAL B O 1
ATOM 2348 N N . LYS B 1 105 ? -10.82 -0.557 11.578 1 89.31 105 LYS B N 1
ATOM 2349 C CA . LYS B 1 105 ? -11.312 -0.685 12.945 1 89.31 105 LYS B CA 1
ATOM 2350 C C . LYS B 1 105 ? -12.758 -0.194 13.055 1 89.31 105 LYS B C 1
ATOM 2352 O O . LYS B 1 105 ? -13.57 -0.805 13.75 1 89.31 105 LYS B O 1
ATOM 2357 N N . GLN B 1 106 ? -13.047 0.854 12.352 1 89.69 106 GLN B N 1
ATOM 2358 C CA . GLN B 1 106 ? -14.367 1.478 12.438 1 89.69 106 GLN B CA 1
ATOM 2359 C C . GLN B 1 106 ? -15.344 0.844 11.453 1 89.69 106 GLN B C 1
ATOM 2361 O O . GLN B 1 106 ? -16.531 1.193 11.43 1 89.69 106 GLN B O 1
ATOM 2366 N N . LYS B 1 107 ? -14.883 -0.089 10.672 1 89.94 107 LYS B N 1
ATOM 2367 C CA . LYS B 1 107 ? -15.703 -0.758 9.664 1 89.94 107 LYS B CA 1
ATOM 2368 C C . LYS B 1 107 ? -16.391 0.255 8.75 1 89.94 107 LYS B C 1
ATOM 2370 O O . LYS B 1 107 ? -17.594 0.164 8.5 1 89.94 107 LYS B O 1
ATOM 2375 N N . ASP B 1 108 ? -15.625 1.27 8.391 1 90.31 108 ASP B N 1
ATOM 2376 C CA . ASP B 1 108 ? -16.094 2.285 7.453 1 90.31 108 ASP B CA 1
ATOM 2377 C C . ASP B 1 108 ? -15.844 1.858 6.008 1 90.31 108 ASP B C 1
ATOM 2379 O O . ASP B 1 108 ? -14.742 2.043 5.484 1 90.31 108 ASP B O 1
ATOM 2383 N N . ASP B 1 109 ? -16.828 1.43 5.332 1 87.12 109 ASP B N 1
ATOM 2384 C CA . ASP B 1 109 ? -16.688 0.84 4.004 1 87.12 109 ASP B CA 1
ATOM 2385 C C . ASP B 1 109 ? -16.312 1.898 2.971 1 87.12 109 ASP B C 1
ATOM 2387 O O . ASP B 1 109 ? -15.508 1.635 2.072 1 87.12 109 ASP B O 1
ATOM 2391 N N . ALA B 1 110 ? -16.953 3.055 3.117 1 86.69 110 ALA B N 1
ATOM 2392 C CA . ALA B 1 110 ? -16.672 4.117 2.152 1 86.69 110 ALA B CA 1
ATOM 2393 C C . ALA B 1 110 ? -15.211 4.551 2.219 1 86.69 110 ALA B C 1
ATOM 2395 O O . ALA B 1 110 ? -14.547 4.68 1.187 1 86.69 110 ALA B O 1
ATOM 2396 N N . LYS B 1 111 ? -14.711 4.695 3.375 1 90.31 111 LYS B N 1
ATOM 2397 C CA . LYS B 1 111 ? -13.32 5.098 3.549 1 90.31 111 LYS B CA 1
ATOM 2398 C C . LYS B 1 111 ? -12.367 3.967 3.172 1 90.31 111 LYS B C 1
ATOM 2400 O O . LYS B 1 111 ? -11.281 4.211 2.646 1 90.31 111 LYS B O 1
ATOM 2405 N N . SER B 1 112 ? -12.883 2.77 3.4 1 91.62 112 SER B N 1
ATOM 2406 C CA . SER B 1 112 ? -12.055 1.627 3.031 1 91.62 112 SER B CA 1
ATOM 2407 C C . SER B 1 112 ? -11.805 1.591 1.527 1 91.62 112 SER B C 1
ATOM 2409 O O . SER B 1 112 ? -10.695 1.3 1.085 1 91.62 112 SER B O 1
ATOM 2411 N N . LYS B 1 113 ? -12.805 1.894 0.804 1 92 113 LYS B N 1
ATOM 2412 C CA . LYS B 1 113 ? -12.656 1.943 -0.647 1 92 113 LYS B CA 1
ATOM 2413 C C . LYS B 1 113 ? -11.656 3.018 -1.062 1 92 113 LYS B C 1
ATOM 2415 O O . LYS B 1 113 ? -10.828 2.793 -1.946 1 92 113 LYS B O 1
ATOM 2420 N N . MET B 1 114 ? -11.781 4.098 -0.42 1 93.62 114 MET B N 1
ATOM 2421 C CA . MET B 1 114 ? -10.906 5.211 -0.756 1 93.62 114 MET B CA 1
ATOM 2422 C C . MET B 1 114 ? -9.445 4.859 -0.475 1 93.62 114 MET B C 1
ATOM 2424 O O . MET B 1 114 ? -8.586 5.055 -1.329 1 93.62 114 MET B O 1
ATOM 2428 N N . TRP B 1 115 ? -9.203 4.348 0.69 1 95.69 115 TRP B N 1
ATOM 2429 C CA . TRP B 1 115 ? -7.832 4.051 1.084 1 95.69 115 TRP B CA 1
ATOM 2430 C C . TRP B 1 115 ? -7.277 2.885 0.277 1 95.69 115 TRP B C 1
ATOM 2432 O O . TRP B 1 115 ? -6.09 2.861 -0.056 1 95.69 115 TRP B O 1
ATOM 2442 N N . LEU B 1 116 ? -8.133 1.946 -0.016 1 95.75 116 LEU B N 1
ATOM 2443 C CA . LEU B 1 116 ? -7.699 0.86 -0.887 1 95.75 116 LEU B CA 1
ATOM 2444 C C . LEU B 1 116 ? -7.32 1.389 -2.266 1 95.75 116 LEU B C 1
ATOM 2446 O O . LEU B 1 116 ? -6.281 1.01 -2.816 1 95.75 116 LEU B O 1
ATOM 2450 N N . SER B 1 117 ? -8.117 2.23 -2.836 1 96.19 117 SER B N 1
ATOM 2451 C CA . SER B 1 117 ? -7.816 2.871 -4.113 1 96.19 117 SER B CA 1
ATOM 2452 C C . SER B 1 117 ? -6.508 3.65 -4.043 1 96.19 117 SER B C 1
ATOM 2454 O O . SER B 1 117 ? -5.699 3.602 -4.973 1 96.19 117 SER B O 1
ATOM 2456 N N . TYR B 1 118 ? -6.309 4.332 -2.955 1 97.31 118 TYR B N 1
ATOM 2457 C CA . TYR B 1 118 ? -5.078 5.086 -2.748 1 97.31 118 TYR B CA 1
ATOM 2458 C C . TYR B 1 118 ? -3.857 4.176 -2.838 1 97.31 118 TYR B C 1
ATOM 2460 O O . TYR B 1 118 ? -2.889 4.492 -3.531 1 97.31 118 TYR B O 1
ATOM 2468 N N . TRP B 1 119 ? -3.889 3.1 -2.146 1 96.12 119 TRP B N 1
ATOM 2469 C CA . TRP B 1 119 ? -2.734 2.209 -2.092 1 96.12 119 TRP B CA 1
ATOM 2470 C C . TRP B 1 119 ? -2.416 1.643 -3.471 1 96.12 119 TRP B C 1
ATOM 2472 O O . TRP B 1 119 ? -1.247 1.522 -3.846 1 96.12 119 TRP B O 1
ATOM 2482 N N . VAL B 1 120 ? -3.426 1.273 -4.199 1 95.75 120 VAL B N 1
ATOM 2483 C CA . VAL B 1 120 ? -3.221 0.742 -5.543 1 95.75 120 VAL B CA 1
ATOM 2484 C C . VAL B 1 120 ? -2.518 1.786 -6.406 1 95.75 120 VAL B C 1
ATOM 2486 O O . VAL B 1 120 ? -1.511 1.488 -7.055 1 95.75 120 VAL B O 1
ATOM 2489 N N . ILE B 1 121 ? -3.014 2.943 -6.371 1 96 121 ILE B N 1
ATOM 2490 C CA . ILE B 1 121 ? -2.455 4.012 -7.195 1 96 121 ILE B CA 1
ATOM 2491 C C . ILE B 1 121 ? -1.053 4.363 -6.707 1 96 121 ILE B C 1
ATOM 2493 O O . ILE B 1 121 ? -0.144 4.578 -7.512 1 96 121 ILE B O 1
ATOM 2497 N N . TYR B 1 122 ? -0.882 4.465 -5.414 1 96.25 122 TYR B N 1
ATOM 2498 C CA . TYR B 1 122 ? 0.411 4.773 -4.812 1 96.25 122 TYR B CA 1
ATOM 2499 C C . TYR B 1 122 ? 1.474 3.779 -5.266 1 96.25 122 TYR B C 1
ATOM 2501 O O . TYR B 1 122 ? 2.584 4.172 -5.633 1 96.25 122 TYR B O 1
ATOM 2509 N N . LEU B 1 123 ? 1.171 2.549 -5.23 1 92.69 123 LEU B N 1
ATOM 2510 C CA . LEU B 1 123 ? 2.156 1.529 -5.57 1 92.69 123 LEU B CA 1
ATOM 2511 C C . LEU B 1 123 ? 2.438 1.524 -7.07 1 92.69 123 LEU B C 1
ATOM 2513 O O . LEU B 1 123 ? 3.562 1.244 -7.492 1 92.69 123 LEU B O 1
ATOM 2517 N N . LEU B 1 124 ? 1.39 1.771 -7.844 1 90.56 124 LEU B N 1
ATOM 2518 C CA . LEU B 1 124 ? 1.627 1.915 -9.273 1 90.56 124 LEU B CA 1
ATOM 2519 C C . LEU B 1 124 ? 2.572 3.08 -9.555 1 90.56 124 LEU B C 1
ATOM 2521 O O . LEU B 1 124 ? 3.471 2.967 -10.391 1 90.56 124 LEU B O 1
ATOM 2525 N N . MET B 1 125 ? 2.348 4.207 -8.867 1 90.44 125 MET B N 1
ATOM 2526 C CA . MET B 1 125 ? 3.246 5.348 -9 1 90.44 125 MET B CA 1
ATOM 2527 C C . MET B 1 125 ? 4.648 4.996 -8.516 1 90.44 125 MET B C 1
ATOM 2529 O O . MET B 1 125 ? 5.641 5.469 -9.07 1 90.44 125 MET B O 1
ATOM 2533 N N . PHE B 1 126 ? 4.691 4.246 -7.477 1 87.25 126 PHE B N 1
ATOM 2534 C CA . PHE B 1 126 ? 5.969 3.799 -6.93 1 87.25 126 PHE B CA 1
ATOM 2535 C C . PHE B 1 126 ? 6.738 2.98 -7.961 1 87.25 126 PHE B C 1
ATOM 2537 O O . PHE B 1 126 ? 7.953 3.137 -8.102 1 87.25 126 PHE B O 1
ATOM 2544 N N . LEU B 1 127 ? 6.105 2.092 -8.695 1 85.81 127 LEU B N 1
ATOM 2545 C CA . LEU B 1 127 ? 6.742 1.284 -9.727 1 85.81 127 LEU B CA 1
ATOM 2546 C C . LEU B 1 127 ? 7.258 2.164 -10.867 1 85.81 127 LEU B C 1
ATOM 2548 O O . LEU B 1 127 ? 8.297 1.872 -11.461 1 85.81 127 LEU B O 1
ATOM 2552 N N . LEU B 1 128 ? 6.566 3.211 -11.055 1 85.38 128 LEU B N 1
ATOM 2553 C CA . LEU B 1 128 ? 6.949 4.133 -12.117 1 85.38 128 LEU B CA 1
ATOM 2554 C C . LEU B 1 128 ? 8.148 4.98 -11.703 1 85.38 128 LEU B C 1
ATOM 2556 O O . LEU B 1 128 ? 8.836 5.555 -12.547 1 85.38 128 LEU B O 1
ATOM 2560 N N . ASP B 1 129 ? 8.305 5.125 -10.328 1 82.12 129 ASP B N 1
ATOM 2561 C CA . ASP B 1 129 ? 9.406 5.93 -9.82 1 82.12 129 ASP B CA 1
ATOM 2562 C C . ASP B 1 129 ? 10.734 5.473 -10.414 1 82.12 129 ASP B C 1
ATOM 2564 O O . ASP B 1 129 ? 11.594 6.293 -10.742 1 82.12 129 ASP B O 1
ATOM 2568 N N . ARG B 1 130 ? 10.914 4.18 -10.523 1 75.44 130 ARG B N 1
ATOM 2569 C CA . ARG B 1 130 ? 12.164 3.662 -11.062 1 75.44 130 ARG B CA 1
ATOM 2570 C C . ARG B 1 130 ? 12.344 4.074 -12.523 1 75.44 130 ARG B C 1
ATOM 2572 O O . ARG B 1 130 ? 13.445 4.422 -12.945 1 75.44 130 ARG B O 1
ATOM 2579 N N . VAL B 1 131 ? 11.297 4.078 -13.227 1 74.81 131 VAL B N 1
ATOM 2580 C CA . VAL B 1 131 ? 11.328 4.473 -14.625 1 74.81 131 VAL B CA 1
ATOM 2581 C C . VAL B 1 131 ? 11.602 5.973 -14.734 1 74.81 131 VAL B C 1
ATOM 2583 O O . VAL B 1 131 ? 12.375 6.41 -15.586 1 74.81 131 VAL B O 1
ATOM 2586 N N . MET B 1 132 ? 10.969 6.699 -13.859 1 73.88 132 MET B N 1
ATOM 2587 C CA . MET B 1 132 ? 11.109 8.156 -13.898 1 73.88 132 MET B CA 1
ATOM 2588 C C . MET B 1 132 ? 12.523 8.57 -13.516 1 73.88 132 MET B C 1
ATOM 2590 O O . MET B 1 132 ? 13.07 9.523 -14.086 1 73.88 132 MET B O 1
ATOM 2594 N N . TRP B 1 133 ? 13.062 7.871 -12.555 1 70.69 133 TRP B N 1
ATOM 2595 C CA . TRP B 1 133 ? 14.43 8.172 -12.133 1 70.69 133 TRP B CA 1
ATOM 2596 C C . TRP B 1 133 ? 15.406 7.949 -13.281 1 70.69 133 TRP B C 1
ATOM 2598 O O . TRP B 1 133 ? 16.344 8.742 -13.469 1 70.69 133 TRP B O 1
ATOM 2608 N N . PHE B 1 134 ? 15.125 6.957 -14.039 1 69.88 134 PHE B N 1
ATOM 2609 C CA . PHE B 1 134 ? 16.031 6.625 -15.125 1 69.88 134 PHE B CA 1
ATOM 2610 C C . PHE B 1 134 ? 15.828 7.559 -16.312 1 69.88 134 PHE B C 1
ATOM 2612 O O . PHE B 1 134 ? 16.797 8.047 -16.906 1 69.88 134 PHE B O 1
ATOM 2619 N N . ALA B 1 135 ? 14.594 7.879 -16.531 1 68.19 135 ALA B N 1
ATOM 2620 C CA . ALA B 1 135 ? 14.266 8.594 -17.766 1 68.19 135 ALA B CA 1
ATOM 2621 C C . ALA B 1 135 ? 14.344 10.102 -17.562 1 68.19 135 ALA B C 1
ATOM 2623 O O . ALA B 1 135 ? 14.711 10.844 -18.484 1 68.19 135 ALA B O 1
ATOM 2624 N N . PHE B 1 136 ? 13.984 10.594 -16.391 1 71.62 136 PHE B N 1
ATOM 2625 C CA . PHE B 1 136 ? 13.844 12.031 -16.219 1 71.62 136 PHE B CA 1
ATOM 2626 C C . PHE B 1 136 ? 14.695 12.523 -15.055 1 71.62 136 PHE B C 1
ATOM 2628 O O . PHE B 1 136 ? 14.219 13.273 -14.203 1 71.62 136 PHE B O 1
ATOM 2635 N N . HIS B 1 137 ? 15.891 12.195 -15.07 1 68.44 137 HIS B N 1
ATOM 2636 C CA . HIS B 1 137 ? 16.812 12.539 -13.984 1 68.44 137 HIS B CA 1
ATOM 2637 C C . HIS B 1 137 ? 16.844 14.047 -13.75 1 68.44 137 HIS B C 1
ATOM 2639 O O . HIS B 1 137 ? 16.891 14.492 -12.602 1 68.44 137 HIS B O 1
ATOM 2645 N N . ASP B 1 138 ? 16.703 14.688 -14.773 1 65.5 138 ASP B N 1
ATOM 2646 C CA . ASP B 1 138 ? 16.844 16.141 -14.68 1 65.5 138 ASP B CA 1
ATOM 2647 C C . ASP B 1 138 ? 15.586 16.766 -14.078 1 65.5 138 ASP B C 1
ATOM 2649 O O . ASP B 1 138 ? 15.641 17.875 -13.539 1 65.5 138 ASP B O 1
ATOM 2653 N N . LEU B 1 139 ? 14.562 16.172 -14.211 1 67.94 139 LEU B N 1
ATOM 2654 C CA . LEU B 1 139 ? 13.297 16.703 -13.719 1 67.94 139 LEU B CA 1
ATOM 2655 C C . LEU B 1 139 ? 12.969 16.125 -12.344 1 67.94 139 LEU B C 1
ATOM 2657 O O . LEU B 1 139 ? 11.922 16.453 -11.758 1 67.94 139 LEU B O 1
ATOM 2661 N N . LEU B 1 140 ? 13.969 15.609 -11.805 1 69.44 140 LEU B N 1
ATOM 2662 C CA . LEU B 1 140 ? 13.75 14.844 -10.586 1 69.44 140 LEU B CA 1
ATOM 2663 C C . LEU B 1 140 ? 13.516 15.766 -9.391 1 69.44 140 LEU B C 1
ATOM 2665 O O . LEU B 1 140 ? 12.773 15.414 -8.469 1 69.44 140 LEU B O 1
ATOM 2669 N N . GLN B 1 141 ? 14.086 16.906 -9.625 1 76.62 141 GLN B N 1
ATOM 2670 C CA . GLN B 1 141 ? 14 17.828 -8.492 1 76.62 141 GLN B CA 1
ATOM 2671 C C . GLN B 1 141 ? 12.562 18.25 -8.242 1 76.62 141 GLN B C 1
ATOM 2673 O O . GLN B 1 141 ? 12.156 18.453 -7.098 1 76.62 141 GLN B O 1
ATOM 2678 N N . LEU B 1 142 ? 11.844 18.312 -9.297 1 83 142 LEU B N 1
ATOM 2679 C CA . LEU B 1 142 ? 10.469 18.766 -9.125 1 83 142 LEU B CA 1
ATOM 2680 C C . LEU B 1 142 ? 9.5 17.594 -9.094 1 83 142 LEU B C 1
ATOM 2682 O O . LEU B 1 142 ? 8.336 17.75 -8.719 1 83 142 LEU B O 1
ATOM 2686 N N . TYR B 1 143 ? 9.984 16.547 -9.359 1 86 143 TYR B N 1
ATOM 2687 C CA . TYR B 1 143 ? 9.133 15.367 -9.406 1 86 143 TYR B CA 1
ATOM 2688 C C . TYR B 1 143 ? 8.602 15.016 -8.023 1 86 143 TYR B C 1
ATOM 2690 O O . TYR B 1 143 ? 7.402 14.781 -7.855 1 86 143 TYR B O 1
ATOM 2698 N N . PHE B 1 144 ? 9.422 15.094 -7.031 1 85.44 144 PHE B N 1
ATOM 2699 C CA . PHE B 1 144 ? 9.062 14.602 -5.707 1 85.44 144 PHE B CA 1
ATOM 2700 C C . PHE B 1 144 ? 8.086 15.547 -5.023 1 85.44 144 PHE B C 1
ATOM 2702 O O . PHE B 1 144 ? 7.086 15.109 -4.453 1 85.44 144 PHE B O 1
ATOM 2709 N N . PRO B 1 145 ? 8.359 16.828 -5.164 1 88.31 145 PRO B N 1
ATOM 2710 C CA . PRO B 1 145 ? 7.348 17.719 -4.594 1 88.31 145 PRO B CA 1
ATOM 2711 C C . PRO B 1 145 ? 5.992 17.594 -5.281 1 88.31 145 PRO B C 1
ATOM 2713 O O . PRO B 1 145 ? 4.953 17.672 -4.621 1 88.31 145 PRO B O 1
ATOM 2716 N N . ILE B 1 146 ? 5.992 17.438 -6.52 1 89.94 146 ILE B N 1
ATOM 2717 C CA . ILE B 1 146 ? 4.738 17.281 -7.254 1 89.94 146 ILE B CA 1
ATOM 2718 C C . ILE B 1 146 ? 4.051 15.984 -6.844 1 89.94 146 ILE B C 1
ATOM 2720 O O . ILE B 1 146 ? 2.834 15.961 -6.645 1 89.94 146 ILE B O 1
ATOM 2724 N N . LYS B 1 147 ? 4.812 15.008 -6.805 1 90.75 147 LYS B N 1
ATOM 2725 C CA . LYS B 1 147 ? 4.277 13.719 -6.375 1 90.75 147 LYS B CA 1
ATOM 2726 C C . LYS B 1 147 ? 3.66 13.82 -4.98 1 90.75 147 LYS B C 1
ATOM 2728 O O . LYS B 1 147 ? 2.58 13.281 -4.734 1 90.75 147 LYS B O 1
ATOM 2733 N N . ASN B 1 148 ? 4.355 14.508 -4.109 1 91.62 148 ASN B N 1
ATOM 2734 C CA . ASN B 1 148 ? 3.824 14.688 -2.764 1 91.62 148 ASN B CA 1
ATOM 2735 C C . ASN B 1 148 ? 2.496 15.438 -2.777 1 91.62 148 ASN B C 1
ATOM 2737 O O . ASN B 1 148 ? 1.575 15.094 -2.035 1 91.62 148 ASN B O 1
ATOM 2741 N N . MET B 1 149 ? 2.463 16.406 -3.564 1 93.06 149 MET B N 1
ATOM 2742 C CA . MET B 1 149 ? 1.222 17.172 -3.693 1 93.06 149 MET B CA 1
ATOM 2743 C C . MET B 1 149 ? 0.098 16.281 -4.227 1 93.06 149 MET B C 1
ATOM 2745 O O . MET B 1 149 ? -1.048 16.391 -3.785 1 93.06 149 MET B O 1
ATOM 2749 N N . THR B 1 150 ? 0.447 15.523 -5.152 1 94.56 150 THR B N 1
ATOM 2750 C CA . THR B 1 150 ? -0.529 14.609 -5.723 1 94.56 150 THR B CA 1
ATOM 2751 C C . THR B 1 150 ? -1.034 13.625 -4.668 1 94.56 150 THR B C 1
ATOM 2753 O O . THR B 1 150 ? -2.23 13.344 -4.602 1 94.56 150 THR B O 1
ATOM 2756 N N . LEU B 1 151 ? -0.198 13.156 -3.809 1 95.38 151 LEU B N 1
ATOM 2757 C CA . LEU B 1 151 ? -0.571 12.211 -2.756 1 95.38 151 LEU B CA 1
ATOM 2758 C C . LEU B 1 151 ? -1.549 12.859 -1.777 1 95.38 151 LEU B C 1
ATOM 2760 O O . LEU B 1 151 ? -2.562 12.25 -1.419 1 95.38 151 LEU B O 1
ATOM 2764 N N . ILE B 1 152 ? -1.281 14.023 -1.383 1 94.5 152 ILE B N 1
ATOM 2765 C CA . ILE B 1 152 ? -2.158 14.742 -0.464 1 94.5 152 ILE B CA 1
ATOM 2766 C C . ILE B 1 152 ? -3.518 14.961 -1.12 1 94.5 152 ILE B C 1
ATOM 2768 O O . ILE B 1 152 ? -4.559 14.766 -0.49 1 94.5 152 ILE B O 1
ATOM 2772 N N . TRP B 1 153 ? -3.449 15.375 -2.385 1 94.81 153 TRP B N 1
ATOM 2773 C CA . TRP B 1 153 ? -4.672 15.578 -3.152 1 94.81 153 TRP B CA 1
ATOM 2774 C C . TRP B 1 153 ? -5.492 14.297 -3.229 1 94.81 153 TRP B C 1
ATOM 2776 O O . TRP B 1 153 ? -6.723 14.336 -3.275 1 94.81 153 TRP B O 1
ATOM 2786 N N . MET B 1 154 ? -4.918 13.227 -3.252 1 95.69 154 MET B N 1
ATOM 2787 C CA . MET B 1 154 ? -5.582 11.938 -3.379 1 95.69 154 MET B CA 1
ATOM 2788 C C . MET B 1 154 ? -6.375 11.602 -2.117 1 95.69 154 MET B C 1
ATOM 2790 O O . MET B 1 154 ? -7.48 11.07 -2.197 1 95.69 154 MET B O 1
ATOM 2794 N N . TYR B 1 155 ? -5.789 11.836 -0.899 1 93.25 155 TYR B N 1
ATOM 2795 C CA . TYR B 1 155 ? -6.48 11.344 0.287 1 93.25 155 TYR B CA 1
ATOM 2796 C C . TYR B 1 155 ? -7.121 12.484 1.062 1 93.25 155 TYR B C 1
ATOM 2798 O O . TYR B 1 155 ? -7.754 12.266 2.098 1 93.25 155 TYR B O 1
ATOM 2806 N N . TYR B 1 156 ? -6.969 13.672 0.589 1 89.56 156 TYR B N 1
ATOM 2807 C CA . TYR B 1 156 ? -7.672 14.766 1.244 1 89.56 156 TYR B CA 1
ATOM 2808 C C . TYR B 1 156 ? -9.18 14.547 1.209 1 89.56 156 TYR B C 1
ATOM 2810 O O . TYR B 1 156 ? -9.742 14.219 0.16 1 89.56 156 TYR B O 1
ATOM 2818 N N . PRO B 1 157 ? -9.875 14.656 2.363 1 84.56 157 PRO B N 1
ATOM 2819 C CA . PRO B 1 157 ? -11.289 14.281 2.49 1 84.56 157 PRO B CA 1
ATOM 2820 C C . PRO B 1 157 ? -12.195 15.055 1.535 1 84.56 157 PRO B C 1
ATOM 2822 O O . PRO B 1 157 ? -13.219 14.531 1.097 1 84.56 157 PRO B O 1
ATOM 2825 N N . LYS B 1 158 ? -11.875 16.156 1.091 1 85.12 158 LYS B N 1
ATOM 2826 C CA . LYS B 1 158 ? -12.758 16.953 0.245 1 85.12 158 LYS B CA 1
ATOM 2827 C C . LYS B 1 158 ? -12.516 16.656 -1.232 1 85.12 158 LYS B C 1
ATOM 2829 O O . LYS B 1 158 ? -13.414 16.828 -2.059 1 85.12 158 LYS B O 1
ATOM 2834 N N . THR B 1 159 ? -11.383 16.266 -1.585 1 86 159 THR B N 1
ATOM 2835 C CA . THR B 1 159 ? -11.07 16.031 -2.99 1 86 159 THR B CA 1
ATOM 2836 C C . THR B 1 159 ? -11.164 14.547 -3.33 1 86 159 THR B C 1
ATOM 2838 O O . THR B 1 159 ? -11.742 14.18 -4.359 1 86 159 THR B O 1
ATOM 2841 N N . ARG B 1 160 ? -10.75 13.688 -2.516 1 86.62 160 ARG B N 1
ATOM 2842 C CA . ARG B 1 160 ? -10.758 12.242 -2.701 1 86.62 160 ARG B CA 1
ATOM 2843 C C . ARG B 1 160 ? -10.242 11.867 -4.086 1 86.62 160 ARG B C 1
ATOM 2845 O O . ARG B 1 160 ? -10.883 11.102 -4.805 1 86.62 160 ARG B O 1
ATOM 2852 N N . GLY B 1 161 ? -9.148 12.383 -4.418 1 92.75 161 GLY B N 1
ATOM 2853 C CA . GLY B 1 161 ? -8.586 12.227 -5.754 1 92.75 161 GLY B CA 1
ATOM 2854 C C . GLY B 1 161 ? -8.234 10.789 -6.086 1 92.75 161 GLY B C 1
ATOM 2855 O O . GLY B 1 161 ? -8.195 10.414 -7.262 1 92.75 161 GLY B O 1
ATOM 2856 N N . ALA B 1 162 ? -8.031 10.008 -5.043 1 94.62 162 ALA B N 1
ATOM 2857 C CA . ALA B 1 162 ? -7.684 8.609 -5.262 1 94.62 162 ALA B CA 1
ATOM 2858 C C . ALA B 1 162 ? -8.789 7.879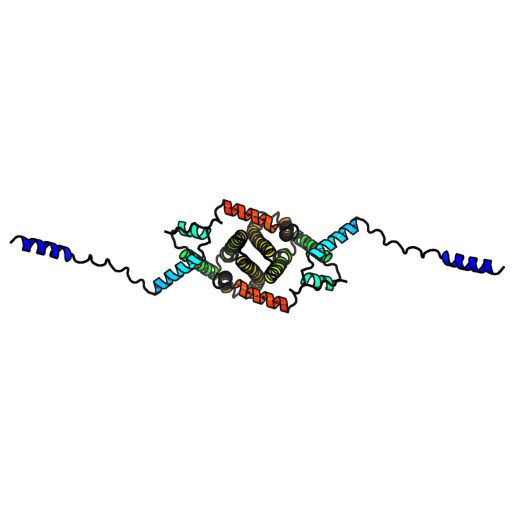 -6.016 1 94.62 162 ALA B C 1
ATOM 2860 O O . ALA B 1 162 ? -8.516 7.078 -6.91 1 94.62 162 ALA B O 1
ATOM 2861 N N . ILE B 1 163 ? -9.969 8.172 -5.703 1 93.88 163 ILE B N 1
ATOM 2862 C CA . ILE B 1 163 ? -11.117 7.523 -6.332 1 93.88 163 ILE B CA 1
ATOM 2863 C C . ILE B 1 163 ? -11.203 7.941 -7.797 1 93.88 163 ILE B C 1
ATOM 2865 O O . ILE B 1 163 ? -11.508 7.117 -8.664 1 93.88 163 ILE B O 1
ATOM 2869 N N . ILE B 1 164 ? -10.906 9.18 -8.078 1 94.75 164 ILE B N 1
ATOM 2870 C CA . ILE B 1 164 ? -10.969 9.695 -9.438 1 94.75 164 ILE B CA 1
ATOM 2871 C C . ILE B 1 164 ? -9.961 8.961 -10.312 1 94.75 164 ILE B C 1
ATOM 2873 O O . ILE B 1 164 ? -10.305 8.469 -11.391 1 94.75 164 ILE B O 1
ATOM 2877 N N . ILE B 1 165 ? -8.758 8.906 -9.859 1 95.44 165 ILE B N 1
ATOM 2878 C CA . ILE B 1 165 ? -7.703 8.234 -10.617 1 95.44 165 ILE B CA 1
ATOM 2879 C C . ILE B 1 165 ? -8.008 6.742 -10.711 1 95.44 165 ILE B C 1
ATOM 2881 O O . ILE B 1 165 ? -7.801 6.125 -11.758 1 95.44 165 ILE B O 1
ATOM 2885 N N . PHE B 1 166 ? -8.445 6.23 -9.688 1 96.12 166 PHE B N 1
ATOM 2886 C CA . PHE B 1 166 ? -8.758 4.809 -9.617 1 96.12 166 PHE B CA 1
ATOM 2887 C C . PHE B 1 166 ? -9.828 4.438 -10.641 1 96.12 166 PHE B C 1
ATOM 2889 O O . PHE B 1 166 ? -9.703 3.426 -11.336 1 96.12 166 PHE B O 1
ATOM 2896 N N . ASP B 1 167 ? -10.812 5.203 -10.688 1 94.56 167 ASP B N 1
ATOM 2897 C CA . ASP B 1 167 ? -11.891 4.934 -11.633 1 94.56 167 ASP B CA 1
ATOM 2898 C C . ASP B 1 167 ? -11.383 4.969 -13.07 1 94.56 167 ASP B C 1
ATOM 2900 O O . ASP B 1 167 ? -11.805 4.16 -13.906 1 94.56 167 ASP B O 1
ATOM 2904 N N . LYS B 1 168 ? -10.57 5.883 -13.328 1 94.81 168 LYS B N 1
ATOM 2905 C CA . LYS B 1 168 ? -9.961 5.934 -14.656 1 94.81 168 LYS B CA 1
ATOM 2906 C C . LYS B 1 168 ? -9.117 4.691 -14.922 1 94.81 168 LYS B C 1
ATOM 2908 O O . LYS B 1 168 ? -9.133 4.152 -16.031 1 94.81 168 LYS B O 1
ATOM 2913 N N . LEU B 1 169 ? -8.398 4.27 -13.969 1 93.88 169 LEU B N 1
ATOM 2914 C CA . LEU B 1 169 ? -7.594 3.059 -14.078 1 93.88 169 LEU B CA 1
ATOM 2915 C C . LEU B 1 169 ? -8.469 1.843 -14.359 1 93.88 169 LEU B C 1
ATOM 2917 O O . LEU B 1 169 ? -8.148 1.025 -15.219 1 93.88 169 LEU B O 1
ATOM 2921 N N . VAL B 1 170 ? -9.516 1.703 -13.57 1 92.94 170 VAL B N 1
ATOM 2922 C CA . VAL B 1 170 ? -10.445 0.588 -13.727 1 92.94 170 VAL B CA 1
ATOM 2923 C C . VAL B 1 170 ? -11.016 0.584 -15.148 1 92.94 170 VAL B C 1
ATOM 2925 O O . VAL B 1 170 ? -11.125 -0.471 -15.773 1 92.94 170 VAL B O 1
ATOM 2928 N N . LEU B 1 171 ? -11.367 1.755 -15.625 1 92.56 171 LEU B N 1
ATOM 2929 C CA . LEU B 1 171 ? -11.898 1.885 -16.969 1 92.56 171 LEU B CA 1
ATOM 2930 C C . LEU B 1 171 ? -10.875 1.418 -18.016 1 92.56 171 LEU B C 1
ATOM 2932 O O . LEU B 1 171 ? -11.219 0.691 -18.938 1 92.56 171 LEU B O 1
ATOM 2936 N N . GLN B 1 172 ? -9.711 1.807 -17.844 1 92.62 172 GLN B N 1
ATOM 2937 C CA . GLN B 1 172 ? -8.648 1.408 -18.75 1 92.62 172 GLN B CA 1
ATOM 2938 C C . GLN B 1 172 ? -8.422 -0.1 -18.719 1 92.62 172 GLN B C 1
ATOM 2940 O O . GLN B 1 172 ? -8.25 -0.738 -19.75 1 92.62 172 GLN B O 1
ATOM 2945 N N . LEU B 1 173 ? -8.422 -0.656 -17.547 1 92.56 173 LEU B N 1
ATOM 2946 C CA . LEU B 1 173 ? -8.211 -2.09 -17.391 1 92.56 173 LEU B CA 1
ATOM 2947 C C . LEU B 1 173 ? -9.359 -2.881 -18.016 1 92.56 173 LEU B C 1
ATOM 2949 O O . LEU B 1 173 ? -9.148 -3.961 -18.578 1 92.56 173 LEU B O 1
ATOM 2953 N N . ASN B 1 174 ? -10.539 -2.355 -17.828 1 90.94 174 ASN B N 1
ATOM 2954 C CA . ASN B 1 174 ? -11.703 -2.98 -18.453 1 90.94 174 ASN B CA 1
ATOM 2955 C C . ASN B 1 174 ? -11.602 -2.955 -19.984 1 90.94 174 ASN B C 1
ATOM 2957 O O . ASN B 1 174 ? -11.938 -3.936 -20.641 1 90.94 174 ASN B O 1
ATOM 2961 N N . GLN B 1 175 ? -11.18 -1.866 -20.453 1 92 175 GLN B N 1
ATOM 2962 C CA . GLN B 1 175 ? -11.023 -1.727 -21.891 1 92 175 GLN B CA 1
ATOM 2963 C C . GLN B 1 175 ? -10 -2.719 -22.438 1 92 175 GLN B C 1
ATOM 2965 O O . GLN B 1 175 ? -10.133 -3.217 -23.562 1 92 175 GLN B O 1
ATOM 2970 N N . LEU B 1 176 ? -9.016 -3.008 -21.641 1 90.31 176 LEU B N 1
ATOM 2971 C CA . LEU B 1 176 ? -7.973 -3.949 -22.031 1 90.31 176 LEU B CA 1
ATOM 2972 C C . LEU B 1 176 ? -8.438 -5.391 -21.828 1 90.31 176 LEU B C 1
ATOM 2974 O O . LEU B 1 176 ? -7.738 -6.328 -22.219 1 90.31 176 LEU B O 1
ATOM 2978 N N . GLY B 1 177 ? -9.586 -5.652 -21.125 1 86.38 177 GLY B N 1
ATOM 2979 C CA . GLY B 1 177 ? -10.133 -6.98 -20.906 1 86.38 177 GLY B CA 1
ATOM 2980 C C . GLY B 1 177 ? -9.484 -7.691 -19.719 1 86.38 177 GLY B C 1
ATOM 2981 O O . GLY B 1 177 ? -9.57 -8.914 -19.609 1 86.38 177 GLY B O 1
ATOM 2982 N N . LEU B 1 178 ? -8.891 -6.914 -18.844 1 89 178 LEU B N 1
ATOM 2983 C CA . LEU B 1 178 ? -8.133 -7.512 -17.75 1 89 178 LEU B CA 1
ATOM 2984 C C . LEU B 1 178 ? -9.031 -7.781 -16.547 1 89 178 LEU B C 1
ATOM 2986 O O . LEU B 1 178 ? -8.688 -8.578 -15.68 1 89 178 LEU B O 1
ATOM 2990 N N . LEU B 1 179 ? -10.156 -7.172 -16.5 1 86.38 179 LEU B N 1
ATOM 2991 C CA . LEU B 1 179 ? -11.031 -7.316 -15.336 1 86.38 179 LEU B CA 1
ATOM 2992 C C . LEU B 1 179 ? -12.242 -8.172 -15.672 1 86.38 179 LEU B C 1
ATOM 2994 O O . LEU B 1 179 ? -13.07 -8.453 -14.805 1 86.38 179 LEU B O 1
ATOM 2998 N N . GLU B 1 180 ? -12.305 -8.586 -16.812 1 77.88 180 GLU B N 1
ATOM 2999 C CA . GLU B 1 180 ? -13.438 -9.422 -17.219 1 77.88 180 GLU B CA 1
ATOM 3000 C C . GLU B 1 180 ? -13.32 -10.828 -16.641 1 77.88 180 GLU B C 1
ATOM 3002 O O . GLU B 1 180 ? -12.227 -11.391 -16.578 1 77.88 180 GLU B O 1
ATOM 3007 N N . LYS B 1 181 ? -14.352 -11.25 -15.867 1 70.69 181 LYS B N 1
ATOM 3008 C CA . LYS B 1 181 ? -14.391 -12.609 -15.336 1 70.69 181 LYS B CA 1
ATOM 3009 C C . LYS B 1 181 ? -14.266 -13.641 -16.453 1 70.69 181 LYS B C 1
ATOM 3011 O O . LYS B 1 181 ? -14.945 -13.539 -17.469 1 70.69 181 LYS B O 1
ATOM 3016 N N . PRO B 1 182 ? -13.078 -14.398 -16.297 1 62.97 182 PRO B N 1
ATOM 3017 C CA . PRO B 1 182 ? -12.938 -15.406 -17.344 1 62.97 182 PRO B CA 1
ATOM 3018 C C . PRO B 1 182 ? -14.148 -16.328 -17.453 1 62.97 182 PRO B C 1
ATOM 3020 O O . PRO B 1 182 ? -14.773 -16.656 -16.438 1 62.97 182 PRO B O 1
ATOM 3023 N N . LYS B 1 183 ? -14.867 -16.344 -18.516 1 55.53 183 LYS B N 1
ATOM 3024 C CA . LYS B 1 183 ? -15.969 -17.266 -18.797 1 55.53 183 LYS B CA 1
ATOM 3025 C C . LYS B 1 183 ? -15.578 -18.703 -18.484 1 55.53 183 LYS B C 1
ATOM 3027 O O . LYS B 1 183 ? -14.555 -19.188 -18.969 1 55.53 183 LYS B O 1
ATOM 3032 N N . GLN B 1 184 ? -15.734 -19.156 -17.188 1 52.59 184 GLN B N 1
ATOM 3033 C CA . GLN B 1 184 ? -15.57 -20.578 -16.938 1 52.59 184 GLN B CA 1
ATOM 3034 C C . GLN B 1 184 ? -16.078 -21.406 -18.125 1 52.59 184 GLN B C 1
ATOM 3036 O O . GLN B 1 184 ? -17.219 -21.219 -18.562 1 52.59 184 GLN B O 1
ATOM 3041 N N . LYS B 1 185 ? -15.359 -21.859 -19.016 1 46.75 185 LYS B N 1
ATOM 3042 C CA . LYS B 1 185 ? -15.852 -22.891 -19.922 1 46.75 185 LYS B CA 1
ATOM 3043 C C . LYS B 1 185 ? -16.328 -24.109 -19.156 1 46.75 185 LYS B C 1
ATOM 3045 O O . LYS B 1 185 ? -15.539 -24.75 -18.453 1 46.75 185 LYS B O 1
ATOM 3050 N N . HIS B 1 186 ? -17.5 -24.141 -18.562 1 39.94 186 HIS B N 1
ATOM 3051 C CA . HIS B 1 186 ? -18.125 -25.406 -18.25 1 39.94 186 HIS B CA 1
ATOM 3052 C C . HIS B 1 186 ? -17.906 -26.422 -19.375 1 39.94 186 HIS B C 1
ATOM 3054 O O . HIS B 1 186 ? -18.516 -26.312 -20.438 1 39.94 186 HIS B O 1
ATOM 3060 N N . GLU B 1 187 ? -16.812 -26.688 -19.906 1 33.88 187 GLU B N 1
ATOM 3061 C CA . GLU B 1 187 ? -16.953 -28.016 -20.5 1 33.88 187 GLU B CA 1
ATOM 3062 C C . GLU B 1 187 ? -16.938 -29.109 -19.438 1 33.88 187 GLU B C 1
ATOM 3064 O O . GLU B 1 187 ? -16.188 -29.016 -18.469 1 33.88 187 GLU B O 1
#

InterPro domains:
  IPR004345 TB2/DP1/HVA22 [PF03134] (96-170)
  IPR004345 TB2/DP1/HVA22 [PTHR12300] (88-171)

Secondary structure (DSSP, 8-state):
-HHHHHHHHHHHHHT--------------HHHHHHHHHHHHHHHHTTT-HHHHHHHHHHT--HHHHHHHHHHHHHHHHHTTSSHHHHIIIIIIIHHHHHHHHHHHHT-HHHHHHHHHHHHHHHHHHHHHHHHHHH-GGGHHHHHHHHHHHHHHHH-TTT-HHHHHHHHHHHHHHHTTSSSPP-----/-HHHHHHHHHHHHHT--------------HHHHHHHHHHHHHHHHTTT-HHHHHHHHHHT--HHHHHHHHHHHHHHHHHTTSSHHHHIIIIIIIHHHHHHHHHHHHT-HHHHHHHHHHHHHHHHHHHHHHHHHHH-GGGHHHHHHHHHHHHHHHH-TTT-HHHHHHHHHHHHHHHTTSSSPP-----